Protein AF-0000000087583318 (afdb_homodimer)

Structure (mmCIF, N/CA/C/O backbone):
data_AF-0000000087583318-model_v1
#
loop_
_entity.id
_entity.type
_entity.pdbx_description
1 polymer 'Major facilitator superfamily (MFS) profile domain-containing protein'
#
loop_
_atom_site.group_PDB
_atom_site.id
_atom_site.type_symbol
_atom_site.label_atom_id
_atom_site.label_alt_id
_atom_site.label_comp_id
_atom_site.label_asym_id
_atom_site.label_entity_id
_atom_site.label_seq_id
_atom_site.pdbx_PDB_ins_code
_atom_site.Cartn_x
_atom_site.Cartn_y
_atom_site.Cartn_z
_atom_site.occupancy
_atom_site.B_iso_or_equiv
_atom_site.auth_seq_id
_atom_site.auth_comp_id
_atom_site.auth_asym_id
_atom_site.auth_atom_id
_atom_site.pdbx_PDB_model_num
ATOM 1 N N . MET A 1 1 ? 9.766 32.219 32.094 1 26.83 1 MET A N 1
ATOM 2 C CA . MET A 1 1 ? 9.664 32.875 30.781 1 26.83 1 MET A CA 1
ATOM 3 C C . MET A 1 1 ? 10.086 31.906 29.672 1 26.83 1 MET A C 1
ATOM 5 O O . MET A 1 1 ? 10.992 32.219 28.891 1 26.83 1 MET A O 1
ATOM 9 N N . VAL A 1 2 ? 10.047 30.656 29.844 1 34.28 2 VAL A N 1
ATOM 10 C CA . VAL A 1 2 ? 10.875 29.594 29.281 1 34.28 2 VAL A CA 1
ATOM 11 C C . VAL A 1 2 ? 10.547 29.406 27.797 1 34.28 2 VAL A C 1
ATOM 13 O O . VAL A 1 2 ? 10.633 28.297 27.266 1 34.28 2 VAL A O 1
ATOM 16 N N . GLU A 1 3 ? 9.648 30.312 27.109 1 31.55 3 GLU A N 1
ATOM 17 C CA . GLU A 1 3 ? 8.75 30.078 25.984 1 31.55 3 GLU A CA 1
ATOM 18 C C . GLU A 1 3 ? 9.523 29.953 24.672 1 31.55 3 GLU A C 1
ATOM 20 O O . GLU A 1 3 ? 9.008 30.312 23.609 1 31.55 3 GLU A O 1
ATOM 25 N N . SER A 1 4 ? 10.898 29.875 24.672 1 36.47 4 SER A N 1
ATOM 26 C CA . SER A 1 4 ? 11.672 30.078 23.453 1 36.47 4 SER A CA 1
ATOM 27 C C . SER A 1 4 ? 11.234 29.125 22.344 1 36.47 4 SER A C 1
ATOM 29 O O . SER A 1 4 ? 11.398 27.922 22.453 1 36.47 4 SER A O 1
ATOM 31 N N . GLY A 1 5 ? 10.031 29.094 21.828 1 38 5 GLY A N 1
ATOM 32 C CA . GLY A 1 5 ? 9.586 28.344 20.672 1 38 5 GLY A CA 1
ATOM 33 C C . GLY A 1 5 ? 10.625 28.281 19.562 1 38 5 GLY A C 1
ATOM 34 O O . GLY A 1 5 ? 10.844 29.266 18.859 1 38 5 GLY A O 1
ATOM 35 N N . ALA A 1 6 ? 11.742 27.703 19.641 1 40.16 6 ALA A N 1
ATOM 36 C CA . ALA A 1 6 ? 12.836 27.562 18.688 1 40.16 6 ALA A CA 1
ATOM 37 C C . ALA A 1 6 ? 12.305 27.469 17.25 1 40.16 6 ALA A C 1
ATOM 39 O O . ALA A 1 6 ? 11.469 26.609 16.953 1 40.16 6 ALA A O 1
ATOM 40 N N . ALA A 1 7 ? 12.156 28.453 16.484 1 44.91 7 ALA A N 1
ATOM 41 C CA . ALA A 1 7 ? 11.883 28.578 15.047 1 44.91 7 ALA A CA 1
ATOM 42 C C . ALA A 1 7 ? 12.555 27.453 14.266 1 44.91 7 ALA A C 1
ATOM 44 O O . ALA A 1 7 ? 13.766 27.234 14.398 1 44.91 7 ALA A O 1
ATOM 45 N N . GLU A 1 8 ? 11.977 26.219 14.039 1 49.69 8 GLU A N 1
ATOM 46 C CA . GLU A 1 8 ? 12.555 25.125 13.266 1 49.69 8 GLU A CA 1
ATOM 47 C C . GLU A 1 8 ? 13.328 25.656 12.055 1 49.69 8 GLU A C 1
ATOM 49 O O . GLU A 1 8 ? 12.812 26.484 11.297 1 49.69 8 GLU A O 1
ATOM 54 N N . ILE A 1 9 ? 14.609 25.828 12.164 1 54.41 9 ILE A N 1
ATOM 55 C CA . ILE A 1 9 ? 15.484 26.188 11.055 1 54.41 9 ILE A CA 1
ATOM 56 C C . ILE A 1 9 ? 15.023 25.5 9.773 1 54.41 9 ILE A C 1
ATOM 58 O O . ILE A 1 9 ? 15.008 24.266 9.703 1 54.41 9 ILE A O 1
ATOM 62 N N . LYS A 1 10 ? 14.258 26.203 8.961 1 68.12 10 LYS A N 1
ATOM 63 C CA . LYS A 1 10 ? 13.82 25.719 7.66 1 68.12 10 LYS A CA 1
ATOM 64 C C . LYS A 1 10 ? 15.016 25.469 6.738 1 68.12 10 LYS A C 1
ATOM 66 O O . LYS A 1 10 ? 15.867 26.344 6.582 1 68.12 10 LYS A O 1
ATOM 71 N N . LYS A 1 11 ? 15.219 24.297 6.332 1 69.62 11 LYS A N 1
ATOM 72 C CA . LYS A 1 11 ? 16.297 23.906 5.422 1 69.62 11 LYS A CA 1
ATOM 73 C C . LYS A 1 11 ? 16.188 24.672 4.102 1 69.62 11 LYS A C 1
ATOM 75 O O . LYS A 1 11 ? 17.219 25.031 3.5 1 69.62 11 LYS A O 1
ATOM 80 N N . TYR A 1 12 ? 14.891 24.969 3.709 1 75.06 12 TYR A N 1
ATOM 81 C CA . TYR A 1 12 ? 14.68 25.656 2.441 1 75.06 12 TYR A CA 1
ATOM 82 C C . TYR A 1 12 ? 14.023 27.016 2.666 1 75.06 12 TYR A C 1
ATOM 84 O O . TYR A 1 12 ? 13.109 27.156 3.486 1 75.06 12 TYR A O 1
ATOM 92 N N . GLN A 1 13 ? 14.531 27.984 2.021 1 75.44 13 GLN A N 1
ATOM 93 C CA . GLN A 1 13 ? 13.984 29.328 2.156 1 75.44 13 GLN A CA 1
ATOM 94 C C . GLN A 1 13 ? 13.055 29.672 0.997 1 75.44 13 GLN A C 1
ATOM 96 O O . GLN A 1 13 ? 12.117 30.453 1.152 1 75.44 13 GLN A O 1
ATOM 101 N N . THR A 1 14 ? 13.375 29.031 -0.154 1 84 14 THR A N 1
ATOM 102 C CA . THR A 1 14 ? 12.531 29.219 -1.33 1 84 14 THR A CA 1
ATOM 103 C C . THR A 1 14 ? 12.164 27.875 -1.955 1 84 14 THR A C 1
ATOM 105 O O . THR A 1 14 ? 12.922 26.906 -1.847 1 84 14 THR A O 1
ATOM 108 N N . TYR A 1 15 ? 10.938 27.875 -2.486 1 90.62 15 TYR A N 1
ATOM 109 C CA . TYR A 1 15 ? 10.469 26.641 -3.125 1 90.62 15 TYR A CA 1
ATOM 110 C C . TYR A 1 15 ? 10.141 26.891 -4.594 1 90.62 15 TYR A C 1
ATOM 112 O O . TYR A 1 15 ? 9.773 28 -4.977 1 90.62 15 TYR A O 1
ATOM 120 N N . SER A 1 16 ? 10.297 25.922 -5.355 1 90.94 16 SER A N 1
ATOM 121 C CA . SER A 1 16 ? 9.984 25.984 -6.781 1 90.94 16 SER A CA 1
ATOM 122 C C . SER A 1 16 ? 8.516 25.688 -7.039 1 90.94 16 SER A C 1
ATOM 124 O O . SER A 1 16 ? 8.062 25.703 -8.188 1 90.94 16 SER A O 1
ATOM 126 N N . ILE A 1 17 ? 7.805 25.375 -5.988 1 93.56 17 ILE A N 1
ATOM 127 C CA . ILE A 1 17 ? 6.391 25.031 -6.078 1 93.56 17 ILE A CA 1
ATOM 128 C C . ILE A 1 17 ? 5.617 25.734 -4.961 1 93.56 17 ILE A C 1
ATOM 130 O O . ILE A 1 17 ? 6.203 26.156 -3.963 1 93.56 17 ILE A O 1
ATOM 134 N N . ASN A 1 18 ? 4.32 25.875 -5.215 1 95.25 18 ASN A N 1
ATOM 135 C CA . ASN A 1 18 ? 3.506 26.516 -4.191 1 95.25 18 ASN A CA 1
ATOM 136 C C . ASN A 1 18 ? 3.408 25.656 -2.93 1 95.25 18 ASN A C 1
ATOM 138 O O . ASN A 1 18 ? 3.201 24.453 -3.014 1 95.25 18 ASN A O 1
ATOM 142 N N . VAL A 1 19 ? 3.605 26.297 -1.781 1 95.44 19 VAL A N 1
ATOM 143 C CA . VAL A 1 19 ? 3.574 25.562 -0.515 1 95.44 19 VAL A CA 1
ATOM 144 C C . VAL A 1 19 ? 2.596 26.25 0.444 1 95.44 19 VAL A C 1
ATOM 146 O O . VAL A 1 19 ? 2.145 27.359 0.193 1 95.44 19 VAL A O 1
ATOM 149 N N . ASP A 1 20 ? 2.16 25.562 1.481 1 94.31 20 ASP A N 1
ATOM 150 C CA . ASP A 1 20 ? 1.311 26.094 2.545 1 94.31 20 ASP A CA 1
ATOM 151 C C . ASP A 1 20 ? 2.084 26.203 3.855 1 94.31 20 ASP A C 1
ATOM 153 O O . ASP A 1 20 ? 2.377 25.203 4.508 1 94.31 20 ASP A O 1
ATOM 157 N N . PRO A 1 21 ? 2.424 27.391 4.258 1 90.75 21 PRO A N 1
ATOM 158 C CA . PRO A 1 21 ? 3.191 27.594 5.492 1 90.75 21 PRO A CA 1
ATOM 159 C C . PRO A 1 21 ? 2.461 27.094 6.73 1 90.75 21 PRO A C 1
ATOM 161 O O . PRO A 1 21 ? 3.096 26.797 7.746 1 90.75 21 PRO A O 1
ATOM 164 N N . ASN A 1 22 ? 1.126 26.953 6.629 1 89.38 22 ASN A N 1
ATOM 165 C CA . ASN A 1 22 ? 0.352 26.5 7.777 1 89.38 22 ASN A CA 1
ATOM 166 C C . ASN A 1 22 ? 0.402 24.984 7.914 1 89.38 22 ASN A C 1
ATOM 168 O O . ASN A 1 22 ? -0.074 24.422 8.906 1 89.38 22 ASN A O 1
ATOM 172 N N . GLN A 1 23 ? 0.887 24.344 6.91 1 91.25 23 GLN A N 1
ATOM 173 C CA . GLN A 1 23 ? 1.037 22.906 6.926 1 91.25 23 GLN A CA 1
ATOM 174 C C . GLN A 1 23 ? 2.498 22.5 6.742 1 91.25 23 GLN A C 1
ATOM 176 O O . GLN A 1 23 ? 2.812 21.641 5.918 1 91.25 23 GLN A O 1
ATOM 181 N N . ASP A 1 24 ? 3.326 23.109 7.375 1 90.69 24 ASP A N 1
ATOM 182 C CA . ASP A 1 24 ? 4.742 22.75 7.391 1 90.69 24 ASP A CA 1
ATOM 183 C C . ASP A 1 24 ? 5.359 22.906 6.004 1 90.69 24 ASP A C 1
ATOM 185 O O . ASP A 1 24 ? 6.152 22.062 5.578 1 90.69 24 ASP A O 1
ATOM 189 N N . ASP A 1 25 ? 4.883 23.844 5.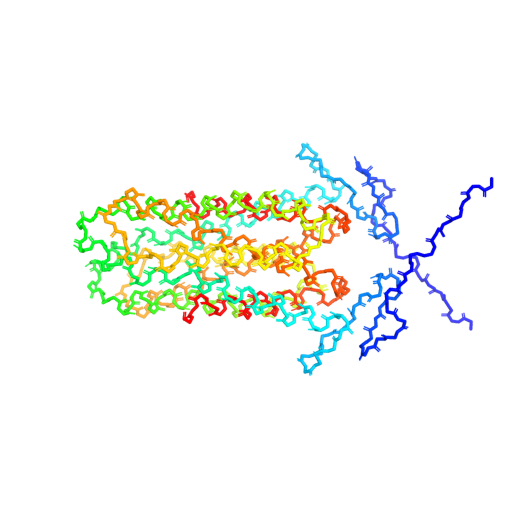188 1 93.69 25 ASP A N 1
ATOM 190 C CA . ASP A 1 25 ? 5.375 24.172 3.854 1 93.69 25 ASP A CA 1
ATOM 191 C C . ASP A 1 25 ? 5.211 22.984 2.898 1 93.69 25 ASP A C 1
ATOM 193 O O . ASP A 1 25 ? 6.047 22.766 2.02 1 93.69 25 ASP A O 1
ATOM 197 N N . LYS A 1 26 ? 4.223 22.188 3.109 1 95.38 26 LYS A N 1
ATOM 198 C CA . LYS A 1 26 ? 3.879 21.141 2.158 1 95.38 26 LYS A CA 1
ATOM 199 C C . LYS A 1 26 ? 3.4 21.719 0.834 1 95.38 26 LYS A C 1
ATOM 201 O O . LYS A 1 26 ? 2.855 22.828 0.8 1 95.38 26 LYS A O 1
ATOM 206 N N . ALA A 1 27 ? 3.645 20.984 -0.18 1 97.44 27 ALA A N 1
ATOM 207 C CA . ALA A 1 27 ? 3.258 21.422 -1.516 1 97.44 27 ALA A CA 1
ATOM 208 C C . ALA A 1 27 ? 1.743 21.375 -1.694 1 97.44 27 ALA A C 1
ATOM 210 O O . ALA A 1 27 ? 1.097 20.406 -1.283 1 97.44 27 ALA A O 1
ATOM 211 N N . THR A 1 28 ? 1.141 22.359 -2.365 1 97 28 THR A N 1
ATOM 212 C CA . THR A 1 28 ? -0.303 22.438 -2.557 1 97 28 THR A CA 1
ATOM 213 C C . THR A 1 28 ? -0.694 21.953 -3.947 1 97 28 THR A C 1
ATOM 215 O O . THR A 1 28 ? -1.873 21.969 -4.309 1 97 28 THR A O 1
ATOM 218 N N . GLU A 1 29 ? 0.295 21.516 -4.68 1 96.88 29 GLU A N 1
ATOM 219 C CA . GLU A 1 29 ? 0.083 21.031 -6.039 1 96.88 29 GLU A CA 1
ATOM 220 C C . GLU A 1 29 ? 1.102 19.953 -6.406 1 96.88 29 GLU A C 1
ATOM 222 O O . GLU A 1 29 ? 2.141 19.828 -5.754 1 96.88 29 GLU A O 1
ATOM 227 N N . VAL A 1 30 ? 0.725 19.234 -7.387 1 96.19 30 VAL A N 1
ATOM 228 C CA . VAL A 1 30 ? 1.629 18.234 -7.945 1 96.19 30 VAL A CA 1
ATOM 229 C C . VAL A 1 30 ? 2.072 18.656 -9.344 1 96.19 30 VAL A C 1
ATOM 231 O O . VAL A 1 30 ? 1.259 18.719 -10.266 1 96.19 30 VAL A O 1
ATOM 234 N N . ARG A 1 31 ? 3.301 18.969 -9.422 1 96.38 31 ARG A N 1
ATOM 235 C CA . ARG A 1 31 ? 3.873 19.312 -10.719 1 96.38 31 ARG A CA 1
ATOM 236 C C . ARG A 1 31 ? 4.77 18.203 -11.242 1 96.38 31 ARG A C 1
ATOM 238 O O . ARG A 1 31 ? 5.965 18.172 -10.953 1 96.38 31 ARG A O 1
ATOM 245 N N . LEU A 1 32 ? 4.289 17.438 -12.109 1 95.06 32 LEU A N 1
ATOM 246 C CA . LEU A 1 32 ? 4.891 16.156 -12.5 1 95.06 32 LEU A CA 1
ATOM 247 C C . LEU A 1 32 ? 6.215 16.391 -13.219 1 95.06 32 LEU A C 1
ATOM 249 O O . LEU A 1 32 ? 7.109 15.539 -13.164 1 95.06 32 LEU A O 1
ATOM 253 N N . LEU A 1 33 ? 6.34 17.484 -13.805 1 94.94 33 LEU A N 1
ATOM 254 C CA . LEU A 1 33 ? 7.539 17.703 -14.609 1 94.94 33 LEU A CA 1
ATOM 255 C C . LEU A 1 33 ? 8.609 18.438 -13.797 1 94.94 33 LEU A C 1
ATOM 257 O O . LEU A 1 33 ? 9.711 18.688 -14.297 1 94.94 33 LEU A O 1
ATOM 261 N N . ASN A 1 34 ? 8.289 18.766 -12.633 1 94.25 34 ASN A N 1
ATOM 262 C CA . ASN A 1 34 ? 9.242 19.391 -11.719 1 94.25 34 ASN A CA 1
ATOM 263 C C . ASN A 1 34 ? 10.008 18.344 -10.914 1 94.25 34 ASN A C 1
ATOM 265 O O . ASN A 1 34 ? 9.398 17.422 -10.344 1 94.25 34 ASN A O 1
ATOM 269 N N . PHE A 1 35 ? 11.32 18.469 -10.875 1 94.88 35 PHE A N 1
ATOM 270 C CA . PHE A 1 35 ? 12.141 17.5 -10.156 1 94.88 35 PHE A CA 1
ATOM 271 C C . PHE A 1 35 ? 12.945 18.188 -9.055 1 94.88 35 PHE A C 1
ATOM 273 O O . PHE A 1 35 ? 13.891 17.609 -8.516 1 94.88 35 PHE A O 1
ATOM 280 N N . LYS A 1 36 ? 12.555 19.328 -8.703 1 92.94 36 LYS A N 1
ATOM 281 C CA . LYS A 1 36 ? 13.336 20.125 -7.754 1 92.94 36 LYS A CA 1
ATOM 282 C C . LYS A 1 36 ? 13.031 19.703 -6.316 1 92.94 36 LYS A C 1
ATOM 284 O O . LYS A 1 36 ? 11.953 19.172 -6.031 1 92.94 36 LYS A O 1
ATOM 289 N N . ARG A 1 37 ? 13.891 20.062 -5.504 1 92.31 37 ARG A N 1
ATOM 290 C CA . ARG A 1 37 ? 13.766 19.766 -4.082 1 92.31 37 ARG A CA 1
ATOM 291 C C . ARG A 1 37 ? 12.836 20.75 -3.393 1 92.31 37 ARG A C 1
ATOM 293 O O . ARG A 1 37 ? 12.711 21.891 -3.82 1 92.31 37 ARG A O 1
ATOM 300 N N . PRO A 1 38 ? 12.266 20.25 -2.461 1 94.62 38 PRO A N 1
ATOM 301 C CA . PRO A 1 38 ? 12.273 18.906 -1.865 1 94.62 38 PRO A CA 1
ATOM 302 C C . PRO A 1 38 ? 11.055 18.078 -2.256 1 94.62 38 PRO A C 1
ATOM 304 O O . PRO A 1 38 ? 11.109 16.844 -2.248 1 94.62 38 PRO A O 1
ATOM 307 N N . HIS A 1 39 ? 9.984 18.734 -2.645 1 96.56 39 HIS A N 1
ATOM 308 C CA . HIS A 1 39 ? 8.688 18.078 -2.729 1 96.56 39 HIS A CA 1
ATOM 309 C C . HIS A 1 39 ? 8.617 17.141 -3.932 1 96.56 39 HIS A C 1
ATOM 311 O O . HIS A 1 39 ? 8.359 15.945 -3.777 1 96.56 39 HIS A O 1
ATOM 317 N N . MET A 1 40 ? 9.031 17.688 -5.066 1 97 40 MET A N 1
ATOM 318 C CA . MET A 1 40 ? 8.844 16.875 -6.266 1 97 40 MET A CA 1
ATOM 319 C C . MET A 1 40 ? 9.953 15.844 -6.402 1 97 40 MET A C 1
ATOM 321 O O . MET A 1 40 ? 9.734 14.758 -6.941 1 97 40 MET A O 1
ATOM 325 N N . ARG A 1 41 ? 11.141 16.156 -5.93 1 96.44 41 ARG A N 1
ATOM 326 C CA . ARG A 1 41 ? 12.172 15.125 -5.902 1 96.44 41 ARG A CA 1
ATOM 327 C C . ARG A 1 41 ? 11.766 13.961 -5.008 1 96.44 41 ARG A C 1
ATOM 329 O O . ARG A 1 41 ? 11.984 12.797 -5.355 1 96.44 41 ARG A O 1
ATOM 336 N N . ALA A 1 42 ? 11.227 14.266 -3.852 1 96.56 42 ALA A N 1
ATOM 337 C CA . ALA A 1 42 ? 10.727 13.227 -2.959 1 96.56 42 ALA A CA 1
ATOM 338 C C . ALA A 1 42 ? 9.617 12.414 -3.627 1 96.56 42 ALA A C 1
ATOM 340 O O . ALA A 1 42 ? 9.578 11.188 -3.5 1 96.56 42 ALA A O 1
ATOM 341 N N . PHE A 1 43 ? 8.805 13.109 -4.324 1 97.94 43 PHE A N 1
ATOM 342 C CA . PHE A 1 43 ? 7.711 12.477 -5.051 1 97.94 43 PHE A CA 1
ATOM 343 C C . PHE A 1 43 ? 8.242 11.469 -6.055 1 97.94 43 PHE A C 1
ATOM 345 O O . PHE A 1 43 ? 7.848 10.297 -6.043 1 97.94 43 PHE A O 1
ATOM 352 N N . HIS A 1 44 ? 9.156 11.836 -6.875 1 98.06 44 HIS A N 1
ATOM 353 C CA . HIS A 1 44 ? 9.703 10.977 -7.918 1 98.06 44 HIS A CA 1
ATOM 354 C C . HIS A 1 44 ? 10.547 9.859 -7.324 1 98.06 44 HIS A C 1
ATOM 356 O O . HIS A 1 44 ? 10.516 8.719 -7.805 1 98.06 44 HIS A O 1
ATOM 362 N N . CYS A 1 45 ? 11.266 10.125 -6.27 1 97.5 45 CYS A N 1
ATOM 363 C CA . CYS A 1 45 ? 12.055 9.086 -5.621 1 97.5 45 CYS A CA 1
ATOM 364 C C . CYS A 1 45 ? 11.164 8.062 -4.938 1 97.5 45 CYS A C 1
ATOM 366 O O . CYS A 1 45 ? 11.445 6.863 -4.973 1 97.5 45 CYS A O 1
ATOM 368 N N . SER A 1 46 ? 10.102 8.539 -4.387 1 97.5 46 SER A N 1
ATOM 369 C CA . SER A 1 46 ? 9.211 7.641 -3.658 1 97.5 46 SER A CA 1
ATOM 370 C C . SER A 1 46 ? 8.586 6.605 -4.59 1 97.5 46 SER A C 1
ATOM 372 O O . SER A 1 46 ? 8.641 5.402 -4.312 1 97.5 46 SER A O 1
ATOM 374 N N . TRP A 1 47 ? 8.047 7.082 -5.719 1 97.25 47 TRP A N 1
ATOM 375 C CA . TRP A 1 47 ? 7.375 6.109 -6.582 1 97.25 47 TRP A CA 1
ATOM 376 C C . TRP A 1 47 ? 8.391 5.234 -7.305 1 97.25 47 TRP A C 1
ATOM 378 O O . TRP A 1 47 ? 8.117 4.07 -7.598 1 97.25 47 TRP A O 1
ATOM 388 N N . PHE A 1 48 ? 9.578 5.719 -7.621 1 97.75 48 PHE A N 1
ATOM 389 C CA . PHE A 1 48 ? 10.586 4.902 -8.273 1 97.75 48 PHE A CA 1
ATOM 390 C C . PHE A 1 48 ? 11.078 3.803 -7.344 1 97.75 48 PHE A C 1
ATOM 392 O O . PHE A 1 48 ? 11.273 2.66 -7.77 1 97.75 48 PHE A O 1
ATOM 399 N N . CYS A 1 49 ? 11.336 4.195 -6.121 1 97.5 49 CYS A N 1
ATOM 400 C CA . CYS A 1 49 ? 11.719 3.197 -5.129 1 97.5 49 CYS A CA 1
ATOM 401 C C . CYS A 1 49 ? 10.625 2.146 -4.961 1 97.5 49 CYS A C 1
ATOM 403 O O . CYS A 1 49 ? 10.914 0.951 -4.902 1 97.5 49 CYS A O 1
ATOM 405 N N . PHE A 1 50 ? 9.469 2.631 -4.926 1 97.19 50 PHE A N 1
ATOM 406 C CA . PHE A 1 50 ? 8.359 1.699 -4.777 1 97.19 50 PHE A CA 1
ATOM 407 C C . PHE A 1 50 ? 8.219 0.816 -6.012 1 97.19 50 PHE A C 1
ATOM 409 O O . PHE A 1 50 ? 7.93 -0.377 -5.898 1 97.19 50 PHE A O 1
ATOM 416 N N . PHE A 1 51 ? 8.375 1.308 -7.168 1 97.75 51 PHE A N 1
ATOM 417 C CA . PHE A 1 51 ? 8.375 0.539 -8.406 1 97.75 51 PHE A CA 1
ATOM 418 C C . PHE A 1 51 ? 9.383 -0.598 -8.344 1 97.75 51 PHE A C 1
ATOM 420 O O . PHE A 1 51 ? 9.055 -1.746 -8.656 1 97.75 51 PHE A O 1
ATOM 427 N N . THR A 1 52 ? 10.555 -0.304 -7.961 1 97.25 52 THR A N 1
ATOM 428 C CA . THR A 1 52 ? 11.617 -1.297 -7.859 1 97.25 52 THR A CA 1
ATOM 429 C C . THR A 1 52 ? 11.266 -2.367 -6.832 1 97.25 52 THR A C 1
ATOM 431 O O . THR A 1 52 ? 11.484 -3.559 -7.07 1 97.25 52 THR A O 1
ATOM 434 N N . ALA A 1 53 ? 10.734 -1.935 -5.762 1 96.94 53 ALA A N 1
ATOM 435 C CA . ALA A 1 53 ? 10.344 -2.865 -4.703 1 96.94 53 ALA A CA 1
ATOM 436 C C . ALA A 1 53 ? 9.266 -3.83 -5.195 1 96.94 53 ALA A C 1
ATOM 438 O O . ALA A 1 53 ? 9.344 -5.035 -4.938 1 96.94 53 ALA A O 1
ATOM 439 N N . PHE A 1 54 ? 8.305 -3.26 -5.871 1 94.69 54 PHE A N 1
ATOM 440 C CA . PHE A 1 54 ? 7.223 -4.094 -6.379 1 94.69 54 PHE A CA 1
ATOM 441 C C . PHE A 1 54 ? 7.73 -5.043 -7.461 1 94.69 54 PHE A C 1
ATOM 443 O O . PHE A 1 54 ? 7.25 -6.172 -7.574 1 94.69 54 PHE A O 1
ATOM 450 N N . PHE A 1 55 ? 8.641 -4.586 -8.188 1 94.69 55 PHE A N 1
ATOM 451 C CA . PHE A 1 55 ? 9.297 -5.453 -9.164 1 94.69 55 PHE A CA 1
ATOM 452 C C . PHE A 1 55 ? 9.977 -6.629 -8.469 1 94.69 55 PHE A C 1
ATOM 454 O O . PHE A 1 55 ? 9.812 -7.777 -8.875 1 94.69 55 PHE A O 1
ATOM 461 N N . ILE A 1 56 ? 10.664 -6.352 -7.461 1 94.69 56 ILE A N 1
ATOM 462 C CA . ILE A 1 56 ? 11.344 -7.379 -6.684 1 94.69 56 ILE A CA 1
ATOM 463 C C . ILE A 1 56 ? 10.32 -8.352 -6.109 1 94.69 56 ILE A C 1
ATOM 465 O O . ILE A 1 56 ? 10.477 -9.57 -6.23 1 94.69 56 ILE A O 1
ATOM 469 N N . TRP A 1 57 ? 9.305 -7.828 -5.562 1 92.5 57 TRP A N 1
ATOM 470 C CA . TRP A 1 57 ? 8.312 -8.617 -4.844 1 92.5 57 TRP A CA 1
ATOM 471 C C . TRP A 1 57 ? 7.551 -9.539 -5.789 1 92.5 57 TRP A C 1
ATOM 473 O O . TRP A 1 57 ? 7.246 -10.68 -5.441 1 92.5 57 TRP A O 1
ATOM 483 N N . PHE A 1 58 ? 7.34 -9.148 -7.027 1 87.75 58 PHE A N 1
ATOM 484 C CA . PHE A 1 58 ? 6.48 -9.891 -7.941 1 87.75 58 PHE A CA 1
ATOM 485 C C . PHE A 1 58 ? 7.312 -10.656 -8.969 1 87.75 58 PHE A C 1
ATOM 487 O O . PHE A 1 58 ? 6.777 -11.469 -9.727 1 87.75 58 PHE A O 1
ATOM 494 N N . ALA A 1 59 ? 8.594 -10.477 -8.984 1 88.12 59 ALA A N 1
ATOM 495 C CA . ALA A 1 59 ? 9.484 -11.086 -9.969 1 88.12 59 ALA A CA 1
ATOM 496 C C . ALA A 1 59 ? 9.43 -12.609 -9.883 1 88.12 59 ALA A C 1
ATOM 498 O O . ALA A 1 59 ? 9.586 -13.297 -10.898 1 88.12 59 ALA A O 1
ATOM 499 N N . ILE A 1 60 ? 9.172 -13.109 -8.836 1 88.06 60 ILE A N 1
ATOM 500 C CA . ILE A 1 60 ? 9.258 -14.555 -8.648 1 88.06 60 ILE A CA 1
ATOM 501 C C . ILE A 1 60 ? 7.945 -15.211 -9.07 1 88.06 60 ILE A C 1
ATOM 503 O O . ILE A 1 60 ? 7.906 -16.406 -9.352 1 88.06 60 ILE A O 1
ATOM 507 N N . ALA A 1 61 ? 6.883 -14.492 -9.109 1 80.06 61 ALA A N 1
ATOM 508 C CA . ALA A 1 61 ? 5.559 -15.047 -9.359 1 80.06 61 ALA A CA 1
ATOM 509 C C . ALA A 1 61 ? 5.527 -15.828 -10.672 1 80.06 61 ALA A C 1
ATOM 511 O O . ALA A 1 61 ? 5.098 -16.984 -10.703 1 80.06 61 ALA A O 1
ATOM 512 N N . PRO A 1 62 ? 6.035 -15.312 -11.727 1 78.44 62 PRO A N 1
ATOM 513 C CA . PRO A 1 62 ? 6.023 -16.078 -12.977 1 78.44 62 PRO A CA 1
ATOM 514 C C . PRO A 1 62 ? 6.957 -17.281 -12.945 1 78.44 62 PRO A C 1
ATOM 516 O O . PRO A 1 62 ? 6.805 -18.203 -13.75 1 78.44 62 PRO A O 1
ATOM 519 N N . LEU A 1 63 ? 7.844 -17.312 -12.062 1 83.69 63 LEU A N 1
ATOM 520 C CA . LEU A 1 63 ? 8.828 -18.391 -11.992 1 83.69 63 LEU A CA 1
ATOM 521 C C . LEU A 1 63 ? 8.32 -19.531 -11.133 1 83.69 63 LEU A C 1
ATOM 523 O O . LEU A 1 63 ? 8.883 -20.641 -11.164 1 83.69 63 LEU A O 1
ATOM 527 N N . LEU A 1 64 ? 7.262 -19.328 -10.414 1 85.5 64 LEU A N 1
ATOM 528 C CA . LEU A 1 64 ? 6.797 -20.297 -9.43 1 85.5 64 LEU A CA 1
ATOM 529 C C . LEU A 1 64 ? 6.309 -21.562 -10.117 1 85.5 64 LEU A C 1
ATOM 531 O O . LEU A 1 64 ? 6.484 -22.672 -9.594 1 85.5 64 LEU A O 1
ATOM 535 N N . ALA A 1 65 ? 5.723 -21.391 -11.25 1 80.94 65 ALA A N 1
ATOM 536 C CA . ALA A 1 65 ? 5.262 -22.562 -11.984 1 80.94 65 ALA A CA 1
ATOM 537 C C . ALA A 1 65 ? 6.434 -23.453 -12.367 1 80.94 65 ALA A C 1
ATOM 539 O O . ALA A 1 65 ? 6.367 -24.688 -12.203 1 80.94 65 ALA A O 1
ATOM 540 N N . GLU A 1 66 ? 7.473 -22.859 -12.875 1 84.06 66 GLU A N 1
ATOM 541 C CA . GLU A 1 66 ? 8.664 -23.625 -13.266 1 84.06 66 GLU A CA 1
ATOM 542 C C . GLU A 1 66 ? 9.359 -24.219 -12.047 1 84.06 66 GLU A C 1
ATOM 544 O O . GLU A 1 66 ? 9.828 -25.359 -12.094 1 84.06 66 GLU A O 1
ATOM 549 N N . ILE A 1 67 ? 9.43 -23.516 -10.977 1 89.69 67 ILE A N 1
ATOM 550 C CA . ILE A 1 67 ? 10.07 -23.984 -9.75 1 89.69 67 ILE A CA 1
ATOM 551 C C . ILE A 1 67 ? 9.305 -25.188 -9.203 1 89.69 67 ILE A C 1
ATOM 553 O O . ILE A 1 67 ? 9.906 -26.172 -8.758 1 89.69 67 ILE A O 1
ATOM 557 N N . LYS A 1 68 ? 8.016 -25.094 -9.242 1 89.19 68 LYS A N 1
ATOM 558 C CA . LYS A 1 68 ? 7.164 -26.188 -8.766 1 89.19 68 LYS A CA 1
ATOM 559 C C . LYS A 1 68 ? 7.453 -27.484 -9.516 1 89.19 68 LYS A C 1
ATOM 561 O O . LYS A 1 68 ? 7.625 -28.531 -8.898 1 89.19 68 LYS A O 1
ATOM 566 N N . ILE A 1 69 ? 7.543 -27.406 -10.812 1 87.75 69 ILE A N 1
ATOM 567 C CA . ILE A 1 69 ? 7.746 -28.578 -11.664 1 87.75 69 ILE A CA 1
ATOM 568 C C . ILE A 1 69 ? 9.172 -29.109 -11.484 1 87.75 69 ILE A C 1
ATOM 570 O O . ILE A 1 69 ? 9.367 -30.312 -11.297 1 87.75 69 ILE A O 1
ATOM 574 N N . THR A 1 70 ? 10.109 -28.25 -11.461 1 92.81 70 THR A N 1
ATOM 575 C CA . THR A 1 70 ? 11.516 -28.641 -11.414 1 92.81 70 THR A CA 1
ATOM 576 C C . THR A 1 70 ? 11.859 -29.281 -10.078 1 92.81 70 THR A C 1
ATOM 578 O O . THR A 1 70 ? 12.609 -30.266 -10.023 1 92.81 70 THR A O 1
ATOM 581 N N . LEU A 1 71 ? 11.289 -28.781 -9.031 1 95.69 71 LEU A N 1
ATOM 582 C CA . LEU A 1 71 ? 11.633 -29.281 -7.699 1 95.69 71 LEU A CA 1
ATOM 583 C C . LEU A 1 71 ? 10.578 -30.25 -7.195 1 95.69 71 LEU A C 1
ATOM 585 O O . LEU A 1 71 ? 10.719 -30.812 -6.113 1 95.69 71 LEU A O 1
ATOM 589 N N . GLY A 1 72 ? 9.523 -30.484 -7.949 1 94.94 72 GLY A N 1
ATOM 590 C CA . GLY A 1 72 ? 8.461 -31.406 -7.562 1 94.94 72 GLY A CA 1
ATOM 591 C C . GLY A 1 72 ? 7.719 -30.969 -6.316 1 94.94 72 GLY A C 1
ATOM 592 O O . GLY A 1 72 ? 7.469 -31.781 -5.418 1 94.94 72 GLY A O 1
ATOM 593 N N . LEU A 1 73 ? 7.43 -29.688 -6.289 1 94.12 73 LEU A N 1
ATOM 594 C CA . LEU A 1 73 ? 6.766 -29.156 -5.105 1 94.12 73 LEU A CA 1
ATOM 595 C C . LEU A 1 73 ? 5.258 -29.375 -5.184 1 94.12 73 LEU A C 1
ATOM 597 O O . LEU A 1 73 ? 4.691 -29.438 -6.277 1 94.12 73 LEU A O 1
ATOM 601 N N . THR A 1 74 ? 4.699 -29.453 -3.957 1 92.31 74 THR A N 1
ATOM 602 C CA . THR A 1 74 ? 3.246 -29.562 -3.877 1 92.31 74 THR A CA 1
ATOM 603 C C . THR A 1 74 ? 2.6 -28.188 -3.928 1 92.31 74 THR A C 1
ATOM 605 O O . THR A 1 74 ? 3.279 -27.172 -3.768 1 92.31 74 THR A O 1
ATOM 608 N N . LYS A 1 75 ? 1.269 -28.172 -4.133 1 85.62 75 LYS A N 1
ATOM 609 C CA . LYS A 1 75 ? 0.507 -26.922 -4.109 1 85.62 75 LYS A CA 1
ATOM 610 C C . LYS A 1 75 ? 0.588 -26.25 -2.738 1 85.62 75 LYS A C 1
ATOM 612 O O . LYS A 1 75 ? 0.657 -25.031 -2.643 1 85.62 75 LYS A O 1
ATOM 617 N N . LYS A 1 76 ? 0.569 -27.078 -1.805 1 91 76 LYS A N 1
ATOM 618 C CA . LYS A 1 76 ? 0.634 -26.578 -0.439 1 91 76 LYS A CA 1
ATOM 619 C C . LYS A 1 76 ? 1.97 -25.891 -0.17 1 91 76 LYS A C 1
ATOM 621 O O . LYS A 1 76 ? 2.021 -24.859 0.511 1 91 76 LYS A O 1
ATOM 626 N N . GLU A 1 77 ? 3 -26.422 -0.707 1 93.69 77 GLU A N 1
ATOM 627 C CA . GLU A 1 77 ? 4.324 -25.844 -0.525 1 93.69 77 GLU A CA 1
ATOM 628 C C . GLU A 1 77 ? 4.43 -24.484 -1.236 1 93.69 77 GLU A C 1
ATOM 630 O O . GLU A 1 77 ? 5.031 -23.547 -0.71 1 93.69 77 GLU A O 1
ATOM 635 N N . ILE A 1 78 ? 3.848 -24.406 -2.379 1 88.56 78 ILE A N 1
ATOM 636 C CA . ILE A 1 78 ? 3.826 -23.156 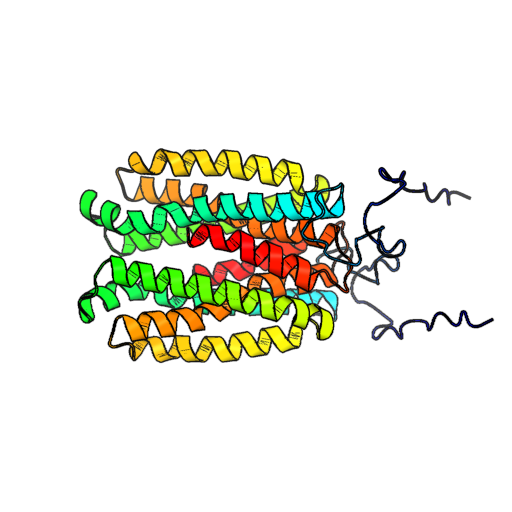-3.115 1 88.56 78 ILE A CA 1
ATOM 637 C C . ILE A 1 78 ? 3.014 -22.109 -2.342 1 88.56 78 ILE A C 1
ATOM 639 O O . ILE A 1 78 ? 3.434 -20.969 -2.203 1 88.56 78 ILE A O 1
ATOM 643 N N . TRP A 1 79 ? 1.94 -22.547 -1.81 1 86.5 79 TRP A N 1
ATOM 644 C CA . TRP A 1 79 ? 1.093 -21.656 -1.029 1 86.5 79 TRP A CA 1
ATOM 645 C C . TRP A 1 79 ? 1.816 -21.172 0.226 1 86.5 79 TRP A C 1
ATOM 647 O O . TRP A 1 79 ? 1.746 -20 0.581 1 86.5 79 TRP A O 1
ATOM 657 N N . THR A 1 80 ? 2.494 -22.047 0.827 1 92.5 80 THR A N 1
ATOM 658 C CA . THR A 1 80 ? 3.27 -21.703 2.012 1 92.5 80 THR A CA 1
ATOM 659 C C . THR A 1 80 ? 4.328 -20.656 1.675 1 92.5 80 THR A C 1
ATOM 661 O O . THR A 1 80 ? 4.582 -19.75 2.467 1 92.5 80 THR A O 1
ATOM 664 N N . SER A 1 81 ? 4.941 -20.828 0.548 1 93 81 SER A N 1
ATOM 665 C CA . SER A 1 81 ? 5.93 -19.828 0.137 1 93 81 SER A CA 1
ATOM 666 C C . SER A 1 81 ? 5.297 -18.453 -0.025 1 93 81 SER A C 1
ATOM 668 O O . SER A 1 81 ? 5.91 -17.438 0.318 1 93 81 SER A O 1
ATOM 670 N N . ASN A 1 82 ? 4.094 -18.375 -0.493 1 88.94 82 ASN A N 1
ATOM 671 C CA . ASN A 1 82 ? 3.377 -17.109 -0.62 1 88.94 82 ASN A CA 1
ATOM 672 C C . ASN A 1 82 ? 3.064 -16.5 0.745 1 88.94 82 ASN A C 1
ATOM 674 O O . ASN A 1 82 ? 3.189 -15.289 0.934 1 88.94 82 ASN A O 1
ATOM 678 N N . ILE A 1 83 ? 2.637 -17.312 1.648 1 90.75 83 ILE A N 1
ATOM 679 C CA . ILE A 1 83 ? 2.342 -16.859 3.004 1 90.75 83 ILE A CA 1
ATOM 680 C C . ILE A 1 83 ? 3.605 -16.297 3.646 1 90.75 83 ILE A C 1
ATOM 682 O O . ILE A 1 83 ? 3.557 -15.289 4.348 1 90.75 83 ILE A O 1
ATOM 686 N N . CYS A 1 84 ? 4.691 -16.953 3.377 1 95.31 84 CYS A N 1
ATOM 687 C CA . CYS A 1 84 ? 5.961 -16.484 3.934 1 95.31 84 CYS A CA 1
ATOM 688 C C . CYS A 1 84 ? 6.332 -15.117 3.381 1 95.31 84 CYS A C 1
ATOM 690 O O . CYS A 1 84 ? 6.859 -14.266 4.105 1 95.31 84 CYS A O 1
ATOM 692 N N . SER A 1 85 ? 6.059 -14.938 2.145 1 94.19 85 SER A N 1
ATOM 693 C CA . SER A 1 85 ? 6.301 -13.633 1.547 1 94.19 85 SER A CA 1
ATOM 694 C C . SER A 1 85 ? 5.473 -12.547 2.236 1 94.19 85 SER A C 1
ATOM 696 O O . SER A 1 85 ? 6.004 -11.5 2.611 1 94.19 85 SER A O 1
ATOM 698 N N . VAL A 1 86 ? 4.211 -12.797 2.484 1 92.81 86 VAL A N 1
ATOM 699 C CA . VAL A 1 86 ? 3.314 -11.844 3.131 1 92.81 86 VAL A CA 1
ATOM 700 C C . VAL A 1 86 ? 3.762 -11.609 4.574 1 92.81 86 VAL A C 1
ATOM 702 O O . VAL A 1 86 ? 3.768 -10.477 5.051 1 92.81 86 VAL A O 1
ATOM 705 N N . ALA A 1 87 ? 4.16 -12.664 5.211 1 96.25 87 ALA A N 1
ATOM 706 C CA . ALA A 1 87 ? 4.645 -12.562 6.582 1 96.25 87 ALA A CA 1
ATOM 707 C C . ALA A 1 87 ? 5.879 -11.672 6.664 1 96.25 87 ALA A C 1
ATOM 709 O O . ALA A 1 87 ? 6.008 -10.859 7.586 1 96.25 87 ALA A O 1
ATOM 710 N N . GLY A 1 88 ? 6.773 -11.836 5.742 1 97.19 88 GLY A N 1
ATOM 711 C CA . GLY A 1 88 ? 7.934 -10.961 5.695 1 97.19 88 GLY A CA 1
ATOM 712 C C . GLY A 1 88 ? 7.57 -9.492 5.539 1 97.19 88 GLY A C 1
ATOM 713 O O . GLY A 1 88 ? 8.148 -8.633 6.195 1 97.19 88 GLY A O 1
ATOM 714 N N . THR A 1 89 ? 6.637 -9.219 4.688 1 96.31 89 THR A N 1
ATOM 715 C CA . THR A 1 89 ? 6.156 -7.855 4.461 1 96.31 89 THR A CA 1
ATOM 716 C C . THR A 1 89 ? 5.602 -7.258 5.75 1 96.31 89 THR A C 1
ATOM 718 O O . THR A 1 89 ? 5.973 -6.148 6.133 1 96.31 89 THR A O 1
ATOM 721 N N . ILE A 1 90 ? 4.766 -8.047 6.395 1 96.44 90 ILE A N 1
ATOM 722 C CA . ILE A 1 90 ? 4.113 -7.582 7.613 1 96.44 90 ILE A CA 1
ATOM 723 C C . ILE A 1 90 ? 5.16 -7.332 8.695 1 96.44 90 ILE A C 1
ATOM 725 O O . ILE A 1 90 ? 5.145 -6.289 9.359 1 96.44 90 ILE A O 1
ATOM 729 N N . PHE A 1 91 ? 6.043 -8.227 8.844 1 97.19 91 PHE A N 1
ATOM 730 C CA . PHE A 1 91 ? 7.102 -8.117 9.844 1 97.19 91 PHE A CA 1
ATOM 731 C C . PHE A 1 91 ? 7.906 -6.84 9.641 1 97.19 91 PHE A C 1
ATOM 733 O O . PHE A 1 91 ? 8.094 -6.07 10.586 1 97.19 91 PHE A O 1
ATOM 740 N N . LEU A 1 92 ? 8.305 -6.621 8.461 1 97.38 92 LEU A N 1
ATOM 741 C CA . LEU A 1 92 ? 9.172 -5.477 8.211 1 97.38 92 LEU A CA 1
ATOM 742 C C . LEU A 1 92 ? 8.383 -4.172 8.281 1 97.38 92 LEU A C 1
ATOM 744 O O . LEU A 1 92 ? 8.945 -3.117 8.578 1 97.38 92 LEU A O 1
ATOM 748 N N . ARG A 1 93 ? 7.113 -4.172 8.023 1 96.06 93 ARG A N 1
ATOM 749 C CA . ARG A 1 93 ? 6.297 -2.973 8.18 1 96.06 93 ARG A CA 1
ATOM 750 C C . ARG A 1 93 ? 6.32 -2.48 9.625 1 96.06 93 ARG A C 1
ATOM 752 O O . ARG A 1 93 ? 6.414 -1.277 9.875 1 96.06 93 ARG A O 1
ATOM 759 N N . PHE A 1 94 ? 6.277 -3.371 10.516 1 95.44 94 PHE A N 1
ATOM 760 C CA . PHE A 1 94 ? 6.262 -2.998 11.922 1 95.44 94 PHE A CA 1
ATOM 761 C C . PHE A 1 94 ? 7.602 -2.408 12.344 1 95.44 94 PHE A C 1
ATOM 763 O O . PHE A 1 94 ? 7.66 -1.568 13.242 1 95.44 94 PHE A O 1
ATOM 770 N N . VAL A 1 95 ? 8.594 -2.766 11.648 1 96.06 95 VAL A N 1
ATOM 771 C CA . VAL A 1 95 ? 9.914 -2.215 11.922 1 96.06 95 VAL A CA 1
ATOM 772 C C . VAL A 1 95 ? 10.07 -0.863 11.227 1 96.06 95 VAL A C 1
ATOM 774 O O . VAL A 1 95 ? 10.57 0.093 11.82 1 96.06 95 VAL A O 1
ATOM 777 N N . ASN A 1 96 ? 9.539 -0.75 10.07 1 95.25 96 ASN A N 1
ATOM 778 C CA . ASN A 1 96 ? 9.75 0.425 9.234 1 95.25 96 ASN A CA 1
ATOM 779 C C . ASN A 1 96 ? 8.945 1.622 9.742 1 95.25 96 ASN A C 1
ATOM 781 O O . ASN A 1 96 ? 9.359 2.77 9.562 1 95.25 96 ASN A O 1
ATOM 785 N N . GLY A 1 97 ? 7.863 1.317 10.375 1 94.56 97 GLY A N 1
ATOM 786 C CA . GLY A 1 97 ? 7.031 2.406 10.859 1 94.56 97 GLY A CA 1
ATOM 787 C C . GLY A 1 97 ? 7.773 3.357 11.781 1 94.56 97 GLY A C 1
ATOM 788 O O . GLY A 1 97 ? 7.98 4.523 11.445 1 94.56 97 GLY A O 1
ATOM 789 N N . PRO A 1 98 ? 8.203 2.82 12.914 1 95.44 98 PRO A N 1
ATOM 790 C CA . PRO A 1 98 ? 8.977 3.648 13.844 1 95.44 98 PRO A CA 1
ATOM 791 C C . PRO A 1 98 ? 10.258 4.199 13.219 1 95.44 98 PRO A C 1
ATOM 793 O O . PRO A 1 98 ? 10.68 5.309 13.555 1 95.44 98 PRO A O 1
ATOM 796 N N . LEU A 1 99 ? 10.875 3.523 12.328 1 96.19 99 LEU A N 1
ATOM 797 C CA . LEU A 1 99 ? 12.086 3.998 11.656 1 96.19 99 LEU A CA 1
ATOM 798 C C . LEU A 1 99 ? 11.789 5.238 10.82 1 96.19 99 LEU A C 1
ATOM 800 O O . LEU A 1 99 ? 12.586 6.18 10.789 1 96.19 99 LEU A O 1
ATOM 804 N N . CYS A 1 100 ? 10.672 5.203 10.133 1 95.81 100 CYS A N 1
ATOM 805 C CA . CYS A 1 100 ? 10.266 6.359 9.336 1 95.81 100 CYS A CA 1
ATOM 806 C C . CYS A 1 100 ? 9.977 7.559 10.227 1 95.81 100 CYS A C 1
ATOM 808 O O . CYS A 1 100 ? 10.312 8.695 9.883 1 95.81 100 CYS A O 1
ATOM 810 N N . ASP A 1 101 ? 9.375 7.258 11.398 1 96.19 101 ASP A N 1
ATOM 811 C CA . ASP A 1 101 ? 9.055 8.336 12.328 1 96.19 101 ASP A CA 1
ATOM 812 C C . ASP A 1 101 ? 10.32 9.016 12.852 1 96.19 101 ASP A C 1
ATOM 814 O O . ASP A 1 101 ? 10.336 10.227 13.062 1 96.19 101 ASP A O 1
ATOM 818 N N . LYS A 1 102 ? 11.32 8.227 12.961 1 96 102 LYS A N 1
ATOM 819 C CA . LYS A 1 102 ? 12.539 8.742 13.578 1 96 102 LYS A CA 1
ATOM 820 C C . LYS A 1 102 ? 13.508 9.281 12.523 1 96 102 LYS A C 1
ATOM 822 O O . LYS A 1 102 ? 14.102 10.344 12.711 1 96 102 LYS A O 1
ATOM 827 N N . TYR A 1 103 ? 13.656 8.602 11.398 1 95.81 103 TYR A N 1
ATOM 828 C CA . TYR A 1 103 ? 14.75 8.906 10.484 1 95.81 103 TYR A CA 1
ATOM 829 C C . TYR A 1 103 ? 14.219 9.391 9.141 1 95.81 103 TYR A C 1
ATOM 831 O O . TYR A 1 103 ? 14.992 9.766 8.258 1 95.81 103 TYR A O 1
ATOM 839 N N . GLY A 1 104 ? 12.953 9.414 8.977 1 94.69 104 GLY A N 1
ATOM 840 C CA . GLY A 1 104 ? 12.406 9.672 7.66 1 94.69 104 GLY A CA 1
ATOM 841 C C . GLY A 1 104 ? 12.383 8.445 6.77 1 94.69 104 GLY A C 1
ATOM 842 O O . GLY A 1 104 ? 12.75 7.348 7.203 1 94.69 104 GLY A O 1
ATOM 843 N N . ALA A 1 105 ? 11.992 8.664 5.535 1 95.5 105 ALA A N 1
ATOM 844 C CA . ALA A 1 105 ? 11.734 7.531 4.652 1 95.5 105 ALA A CA 1
ATOM 845 C C . ALA A 1 105 ? 12.922 7.262 3.74 1 95.5 105 ALA A C 1
ATOM 847 O O . ALA A 1 105 ? 13.133 6.129 3.295 1 95.5 105 ALA A O 1
ATOM 848 N N . ARG A 1 106 ? 13.727 8.219 3.506 1 94.81 106 ARG A N 1
ATOM 849 C CA . ARG A 1 106 ? 14.727 8.164 2.445 1 94.81 106 ARG A CA 1
ATOM 850 C C . ARG A 1 106 ? 15.742 7.059 2.709 1 94.81 106 ARG A C 1
ATOM 852 O O . ARG A 1 106 ? 15.906 6.152 1.889 1 94.81 106 ARG A O 1
ATOM 859 N N . ILE A 1 107 ? 16.328 7.059 3.811 1 95.38 107 ILE A N 1
ATOM 860 C CA . ILE A 1 107 ? 17.438 6.156 4.105 1 95.38 107 ILE A CA 1
ATOM 861 C C . ILE A 1 107 ? 16.906 4.754 4.383 1 95.38 107 ILE A C 1
ATOM 863 O O . ILE A 1 107 ? 17.328 3.785 3.754 1 95.38 107 ILE A O 1
ATOM 867 N N . PRO A 1 108 ? 15.93 4.605 5.219 1 96.31 108 PRO A N 1
ATOM 868 C CA . PRO A 1 108 ? 15.43 3.252 5.473 1 96.31 108 PRO A CA 1
ATOM 869 C C . PRO A 1 108 ? 14.891 2.574 4.215 1 96.31 108 PRO A C 1
ATOM 871 O O . PRO A 1 108 ? 15.117 1.379 4.008 1 96.31 108 PRO A O 1
ATOM 874 N N . MET A 1 109 ? 14.211 3.283 3.402 1 96.94 109 MET A N 1
ATOM 875 C CA . MET A 1 109 ? 13.664 2.691 2.186 1 96.94 109 MET A CA 1
ATOM 876 C C . MET A 1 109 ? 14.773 2.186 1.274 1 96.94 109 MET A C 1
ATOM 878 O O . MET A 1 109 ? 14.664 1.101 0.701 1 96.94 109 MET A O 1
ATOM 882 N N . SER A 1 110 ? 15.852 2.924 1.137 1 96.56 110 SER A N 1
ATOM 883 C CA . SER A 1 110 ? 16.984 2.52 0.318 1 96.56 110 SER A CA 1
ATOM 884 C C . SER A 1 110 ? 17.641 1.251 0.862 1 96.56 110 SER A C 1
ATOM 886 O O . SER A 1 110 ? 17.984 0.343 0.099 1 96.56 110 SER A O 1
ATOM 888 N N . ILE A 1 111 ? 17.75 1.186 2.088 1 96.94 111 ILE A N 1
ATOM 889 C CA . ILE A 1 111 ? 18.391 0.037 2.729 1 96.94 111 ILE A CA 1
ATOM 890 C C . ILE A 1 111 ? 17.547 -1.216 2.482 1 96.94 111 ILE A C 1
ATOM 892 O O . ILE A 1 111 ? 18.078 -2.271 2.139 1 96.94 111 ILE A O 1
ATOM 896 N N . ILE A 1 112 ? 16.281 -1.127 2.59 1 96.88 112 ILE A N 1
ATOM 897 C CA . ILE A 1 112 ? 15.375 -2.264 2.418 1 96.88 112 ILE A CA 1
ATOM 898 C C . ILE A 1 112 ? 15.445 -2.76 0.975 1 96.88 112 ILE A C 1
ATOM 900 O O . ILE A 1 112 ? 15.453 -3.967 0.726 1 96.88 112 ILE A O 1
ATOM 904 N N . LEU A 1 113 ? 15.508 -1.807 0.058 1 96.94 113 LEU A N 1
ATOM 905 C CA . LEU A 1 113 ? 15.555 -2.182 -1.351 1 96.94 113 LEU A CA 1
ATOM 906 C C . LEU A 1 113 ? 16.828 -2.949 -1.664 1 96.94 113 LEU A C 1
ATOM 908 O O . LEU A 1 113 ? 16.797 -3.959 -2.369 1 96.94 113 LEU A O 1
ATOM 912 N N . VAL A 1 114 ? 17.922 -2.486 -1.123 1 97.06 114 VAL A N 1
ATOM 913 C CA . VAL A 1 114 ? 19.203 -3.156 -1.343 1 97.06 114 VAL A CA 1
ATOM 914 C C . VAL A 1 114 ? 19.156 -4.551 -0.724 1 97.06 114 VAL A C 1
ATOM 916 O O . VAL A 1 114 ? 19.547 -5.531 -1.363 1 97.06 114 VAL A O 1
ATOM 919 N N . PHE A 1 115 ? 18.609 -4.641 0.415 1 97.31 115 PHE A N 1
ATOM 920 C CA . PHE A 1 115 ? 18.562 -5.914 1.122 1 97.31 115 PHE A CA 1
ATOM 921 C C . PHE A 1 115 ? 17.625 -6.891 0.408 1 97.31 115 PHE A C 1
ATOM 923 O O . PHE A 1 115 ? 17.953 -8.07 0.266 1 97.31 115 PHE A O 1
ATOM 930 N N . ALA A 1 116 ? 16.516 -6.445 -0.006 1 96.69 116 ALA A N 1
ATOM 931 C CA . ALA A 1 116 ? 15.523 -7.316 -0.63 1 96.69 116 ALA A CA 1
ATOM 932 C C . ALA A 1 116 ? 15.984 -7.77 -2.014 1 96.69 116 ALA A C 1
ATOM 934 O O . ALA A 1 116 ? 15.547 -8.805 -2.512 1 96.69 116 ALA A O 1
ATOM 935 N N . SER A 1 117 ? 16.859 -6.992 -2.646 1 96.94 117 SER A N 1
ATOM 936 C CA . SER A 1 117 ? 17.328 -7.34 -3.979 1 96.94 117 SER A CA 1
ATOM 937 C C . SER A 1 117 ? 18.234 -8.57 -3.936 1 96.94 117 SER A C 1
ATOM 939 O O . SER A 1 117 ? 18.312 -9.336 -4.902 1 96.94 117 SER A O 1
ATOM 941 N N . ILE A 1 118 ? 18.859 -8.812 -2.867 1 97.25 118 ILE A N 1
ATOM 942 C CA . ILE A 1 118 ? 19.812 -9.914 -2.729 1 97.25 118 ILE A CA 1
ATOM 943 C C . ILE A 1 118 ? 19.078 -11.242 -2.797 1 97.25 118 ILE A C 1
ATOM 945 O O . ILE A 1 118 ? 19.359 -12.07 -3.666 1 97.25 118 ILE A O 1
ATOM 949 N N . PRO A 1 119 ? 18.094 -11.477 -1.945 1 97.06 119 PRO A N 1
ATOM 950 C CA . PRO A 1 119 ? 17.359 -12.742 -2.07 1 97.06 119 PRO A CA 1
ATOM 951 C C . PRO A 1 119 ? 16.656 -12.891 -3.422 1 97.06 119 PRO A C 1
ATOM 953 O O . PRO A 1 119 ? 16.531 -14 -3.93 1 97.06 119 PRO A O 1
ATOM 956 N N . CYS A 1 120 ? 16.188 -11.844 -3.957 1 95.56 120 CYS A N 1
ATOM 957 C CA . CYS A 1 120 ? 15.57 -11.922 -5.277 1 95.56 120 CYS A CA 1
ATOM 958 C C . CYS A 1 120 ? 16.562 -12.461 -6.309 1 95.56 120 CYS A C 1
ATOM 960 O O . CYS A 1 120 ? 16.203 -13.32 -7.117 1 95.56 120 CYS A O 1
ATOM 962 N N . ALA A 1 121 ? 17.781 -12.047 -6.238 1 95.12 121 ALA A N 1
ATOM 963 C CA . ALA A 1 121 ? 18.828 -12.492 -7.156 1 95.12 121 ALA A CA 1
ATOM 964 C C . ALA A 1 121 ? 19.188 -13.953 -6.902 1 95.12 121 ALA A C 1
ATOM 966 O O . ALA A 1 121 ? 19.688 -14.641 -7.797 1 95.12 121 ALA A O 1
ATOM 967 N N . CYS A 1 122 ? 18.875 -14.469 -5.793 1 96 122 CYS A N 1
ATOM 968 C CA . CYS A 1 122 ? 19.25 -15.82 -5.406 1 96 122 CYS A CA 1
ATOM 969 C C . CYS A 1 122 ? 18.125 -16.812 -5.691 1 96 122 CYS A C 1
ATOM 971 O O . CYS A 1 122 ? 18.172 -17.953 -5.25 1 96 122 CYS A O 1
ATOM 973 N N . THR A 1 123 ? 17.141 -16.422 -6.379 1 94.5 123 THR A N 1
ATOM 974 C CA . THR A 1 123 ? 15.992 -17.281 -6.664 1 94.5 123 THR A CA 1
ATOM 975 C C . THR A 1 123 ? 16.438 -18.531 -7.414 1 94.5 123 THR A C 1
ATOM 977 O O . THR A 1 123 ? 15.898 -19.609 -7.188 1 94.5 123 THR A O 1
ATOM 980 N N . GLY A 1 124 ? 17.375 -18.422 -8.273 1 91.56 124 GLY A N 1
ATOM 981 C CA . GLY A 1 124 ? 17.875 -19.547 -9.047 1 91.56 124 GLY A CA 1
ATOM 982 C C . GLY A 1 124 ? 18.562 -20.594 -8.203 1 91.56 124 GLY A C 1
ATOM 983 O O . GLY A 1 124 ? 18.781 -21.719 -8.664 1 91.56 124 GLY A O 1
ATOM 984 N N . LEU A 1 125 ? 18.812 -20.281 -6.969 1 94.12 125 LEU A N 1
ATOM 985 C CA . LEU A 1 125 ? 19.547 -21.188 -6.102 1 94.12 125 LEU A CA 1
ATOM 986 C C . LEU A 1 125 ? 18.594 -22 -5.23 1 94.12 125 LEU A C 1
ATOM 988 O O . LEU A 1 125 ? 19.031 -22.859 -4.449 1 94.12 125 LEU A O 1
ATOM 992 N N . VAL A 1 126 ? 17.328 -21.797 -5.363 1 95.56 126 VAL A N 1
ATOM 993 C CA . VAL A 1 126 ? 16.328 -22.5 -4.566 1 95.56 126 VAL A CA 1
ATOM 994 C C . VAL A 1 126 ? 16.359 -24 -4.914 1 95.56 126 VAL A C 1
ATOM 996 O O . VAL A 1 126 ? 16.359 -24.359 -6.09 1 95.56 126 VAL A O 1
ATOM 999 N N . ASN A 1 127 ? 16.391 -24.875 -3.865 1 96.31 127 ASN A N 1
ATOM 1000 C CA . ASN A 1 127 ? 16.516 -26.312 -4.141 1 96.31 127 ASN A CA 1
ATOM 1001 C C . ASN A 1 127 ? 15.562 -27.125 -3.279 1 96.31 127 ASN A C 1
ATOM 1003 O O . ASN A 1 127 ? 15.602 -28.359 -3.299 1 96.31 127 ASN A O 1
ATOM 1007 N N . SER A 1 128 ? 14.797 -26.453 -2.48 1 97.38 128 SER A N 1
ATOM 1008 C CA . SER A 1 128 ? 13.805 -27.141 -1.655 1 97.38 128 SER A CA 1
ATOM 1009 C C . SER A 1 128 ? 12.633 -26.219 -1.312 1 97.38 128 SER A C 1
ATOM 1011 O O . SER A 1 128 ? 12.703 -25 -1.542 1 97.38 128 SER A O 1
ATOM 1013 N N . ALA A 1 129 ? 11.617 -26.812 -0.751 1 96.94 129 ALA A N 1
ATOM 1014 C CA . ALA A 1 129 ? 10.461 -26.047 -0.31 1 96.94 129 ALA A CA 1
ATOM 1015 C C . ALA A 1 129 ? 10.852 -25.062 0.801 1 96.94 129 ALA A C 1
ATOM 1017 O O . ALA A 1 129 ? 10.391 -23.922 0.818 1 96.94 129 ALA A O 1
ATOM 1018 N N . THR A 1 130 ? 11.656 -25.578 1.632 1 97.75 130 THR A N 1
ATOM 1019 C CA . THR A 1 130 ? 12.086 -24.75 2.756 1 97.75 130 THR A CA 1
ATOM 1020 C C . THR A 1 130 ? 12.93 -23.578 2.273 1 97.75 130 THR A C 1
ATOM 1022 O O . THR A 1 130 ? 12.734 -22.438 2.711 1 97.75 130 THR A O 1
ATOM 1025 N N . SER A 1 131 ? 13.797 -23.844 1.353 1 97.5 131 SER A N 1
ATOM 1026 C CA . SER A 1 131 ? 14.625 -22.766 0.839 1 97.5 131 SER A CA 1
ATOM 1027 C C . SER A 1 131 ? 13.789 -21.75 0.071 1 97.5 131 SER A C 1
ATOM 1029 O O . SER A 1 131 ? 14.062 -20.547 0.115 1 97.5 131 SER A O 1
ATOM 1031 N N . LEU A 1 132 ? 12.844 -22.219 -0.596 1 97.25 132 LEU A N 1
ATOM 1032 C CA . LEU A 1 132 ? 11.93 -21.312 -1.29 1 97.25 132 LEU A CA 1
ATOM 1033 C C . LEU A 1 132 ? 11.172 -20.438 -0.299 1 97.25 132 LEU A C 1
ATOM 1035 O O . LEU A 1 132 ? 11.102 -19.219 -0.468 1 97.25 132 LEU A O 1
ATOM 1039 N N . ALA A 1 133 ? 10.68 -21.062 0.7 1 97.44 133 ALA A N 1
ATOM 1040 C CA . ALA A 1 133 ? 9.898 -20.344 1.708 1 97.44 133 ALA A CA 1
ATOM 1041 C C . ALA A 1 133 ? 10.75 -19.266 2.391 1 97.44 133 ALA A C 1
ATOM 1043 O O . ALA A 1 133 ? 10.289 -18.141 2.588 1 97.44 133 ALA A O 1
ATOM 1044 N N . VAL A 1 134 ? 11.906 -19.625 2.725 1 97.81 134 VAL A N 1
ATOM 1045 C CA . VAL A 1 134 ? 12.805 -18.688 3.398 1 97.81 134 VAL A CA 1
ATOM 1046 C C . VAL A 1 134 ? 13.141 -17.531 2.467 1 97.81 134 VAL A C 1
ATOM 1048 O O . VAL A 1 134 ? 13.109 -16.359 2.877 1 97.81 134 VAL A O 1
ATOM 1051 N N . LEU A 1 135 ? 13.477 -17.859 1.27 1 97.75 135 LEU A N 1
ATOM 1052 C CA . LEU A 1 135 ? 13.789 -16.828 0.284 1 97.75 135 LEU A CA 1
ATOM 1053 C C . LEU A 1 135 ? 12.609 -15.883 0.086 1 97.75 135 LEU A C 1
ATOM 1055 O O . LEU A 1 135 ? 12.781 -14.664 0.06 1 97.75 135 LEU A O 1
ATOM 1059 N N . ARG A 1 136 ? 11.461 -16.469 0.01 1 96.94 136 ARG A N 1
ATOM 1060 C CA . ARG A 1 136 ? 10.25 -15.688 -0.183 1 96.94 136 ARG A CA 1
ATOM 1061 C C . ARG A 1 136 ? 10.008 -14.75 0.999 1 96.94 136 ARG A C 1
ATOM 1063 O O . ARG A 1 136 ? 9.547 -13.617 0.82 1 96.94 136 ARG A O 1
ATOM 1070 N N . PHE A 1 137 ? 10.289 -15.195 2.143 1 97.94 137 PHE A N 1
ATOM 1071 C CA . PHE A 1 137 ? 10.148 -14.367 3.334 1 97.94 137 PHE A CA 1
ATOM 1072 C C . PHE A 1 137 ? 10.984 -13.094 3.203 1 97.94 137 PHE A C 1
ATOM 1074 O O . PHE A 1 137 ? 10.477 -11.992 3.441 1 97.94 137 PHE A O 1
ATOM 1081 N N . PHE A 1 138 ? 12.148 -13.211 2.746 1 98.06 138 PHE A N 1
ATOM 1082 C CA . PHE A 1 138 ? 13.031 -12.055 2.654 1 98.06 138 PHE A CA 1
ATOM 1083 C C . PHE A 1 138 ? 12.688 -11.203 1.438 1 98.06 138 PHE A C 1
ATOM 1085 O O . PHE A 1 138 ? 12.82 -9.977 1.475 1 98.06 138 PHE A O 1
ATOM 1092 N N . ILE A 1 139 ? 12.258 -11.781 0.364 1 96.88 139 ILE A N 1
ATOM 1093 C CA . ILE A 1 139 ? 11.773 -11.023 -0.783 1 96.88 139 ILE A CA 1
ATOM 1094 C C . ILE A 1 139 ? 10.57 -10.18 -0.375 1 96.88 139 ILE A C 1
ATOM 1096 O O . ILE A 1 139 ? 10.406 -9.047 -0.837 1 96.88 139 ILE A O 1
ATOM 1100 N N . GLY A 1 140 ? 9.805 -10.68 0.567 1 96.25 140 GLY A N 1
ATOM 1101 C CA . GLY A 1 140 ? 8.625 -9.992 1.074 1 96.25 140 GLY A CA 1
ATOM 1102 C C . GLY A 1 140 ? 8.945 -8.68 1.753 1 96.25 140 GLY A C 1
ATOM 1103 O O . GLY A 1 140 ? 8.07 -7.824 1.907 1 96.25 140 GLY A O 1
ATOM 1104 N N . PHE A 1 141 ? 10.188 -8.516 2.133 1 97.19 141 PHE A N 1
ATOM 1105 C CA . PHE A 1 141 ? 10.594 -7.242 2.719 1 97.19 141 PHE A CA 1
ATOM 1106 C C . PHE A 1 141 ? 10.344 -6.094 1.746 1 97.19 141 PHE A C 1
ATOM 1108 O O . PHE A 1 141 ? 10.047 -4.973 2.164 1 97.19 141 PHE A O 1
ATOM 1115 N N . GLY A 1 142 ? 10.461 -6.426 0.468 1 95.25 142 GLY A N 1
ATOM 1116 C CA . GLY A 1 142 ? 10.195 -5.414 -0.541 1 95.25 142 GLY A CA 1
ATOM 1117 C C . GLY A 1 142 ? 8.789 -4.848 -0.463 1 95.25 142 GLY A C 1
ATOM 1118 O O . GLY A 1 142 ? 8.594 -3.645 -0.65 1 95.25 142 GLY A O 1
ATOM 1119 N N . GLY A 1 143 ? 7.855 -5.629 -0.074 1 93.31 143 GLY A N 1
ATOM 1120 C CA . GLY A 1 143 ? 6.469 -5.203 0.013 1 93.31 143 GLY A CA 1
ATOM 1121 C C . GLY A 1 143 ? 6.223 -4.188 1.109 1 93.31 143 GLY A C 1
ATOM 1122 O O . GLY A 1 143 ? 5.227 -3.463 1.08 1 93.31 143 GLY A O 1
ATOM 1123 N N . SER A 1 144 ? 7.074 -4.102 2.047 1 96 144 SER A N 1
ATOM 1124 C CA . SER A 1 144 ? 6.883 -3.193 3.174 1 96 144 SER A CA 1
ATOM 1125 C C . SER A 1 144 ? 7.113 -1.743 2.76 1 96 144 SER A C 1
ATOM 1127 O O . SER A 1 144 ? 6.699 -0.818 3.461 1 96 144 SER A O 1
ATOM 1129 N N . THR A 1 145 ? 7.707 -1.529 1.638 1 95.94 145 THR A N 1
ATOM 1130 C CA . THR A 1 145 ? 8.102 -0.186 1.225 1 95.94 145 THR A CA 1
ATOM 1131 C C . THR A 1 145 ? 6.879 0.62 0.785 1 95.94 145 THR A C 1
ATOM 1133 O O . THR A 1 145 ? 6.953 1.844 0.655 1 95.94 145 THR A O 1
ATOM 1136 N N . PHE A 1 146 ? 5.809 -0.026 0.562 1 95.19 146 PHE A N 1
ATOM 1137 C CA . PHE A 1 146 ? 4.594 0.692 0.199 1 95.19 146 PHE A CA 1
ATOM 1138 C C . PHE A 1 146 ? 4.227 1.714 1.27 1 95.19 146 PHE A C 1
ATOM 1140 O O . PHE A 1 146 ? 3.92 2.865 0.957 1 95.19 146 PHE A O 1
ATOM 1147 N N . VAL A 1 147 ? 4.301 1.284 2.484 1 95.25 147 VAL A N 1
ATOM 1148 C CA . VAL A 1 147 ? 3.961 2.158 3.604 1 95.25 147 VAL A CA 1
ATOM 1149 C C . VAL A 1 147 ? 4.926 3.34 3.648 1 95.25 147 VAL A C 1
ATOM 1151 O O . VAL A 1 147 ? 4.512 4.477 3.889 1 95.25 147 VAL A O 1
ATOM 1154 N N . MET A 1 148 ? 6.141 3.061 3.348 1 97.25 148 MET A N 1
ATOM 1155 C CA . MET A 1 148 ? 7.156 4.109 3.379 1 97.25 148 MET A CA 1
ATOM 1156 C C . MET A 1 148 ? 6.957 5.098 2.234 1 97.25 148 MET A C 1
ATOM 1158 O O . MET A 1 148 ? 7.148 6.301 2.408 1 97.25 148 MET A O 1
ATOM 1162 N N . CYS A 1 149 ? 6.582 4.562 1.124 1 97.56 149 CYS A N 1
ATOM 1163 C CA . CYS A 1 149 ? 6.281 5.395 -0.036 1 97.56 149 CYS A CA 1
ATOM 1164 C C . CYS A 1 149 ? 5.129 6.344 0.259 1 97.56 149 CYS A C 1
ATOM 1166 O O . CYS A 1 149 ? 5.219 7.543 -0.015 1 97.56 149 CYS A O 1
ATOM 1168 N N . GLN A 1 150 ? 4.105 5.828 0.852 1 96.88 150 GLN A N 1
ATOM 1169 C CA . GLN A 1 150 ? 2.93 6.629 1.186 1 96.88 150 GLN A CA 1
ATOM 1170 C C . GLN A 1 150 ? 3.25 7.645 2.279 1 96.88 150 GLN A C 1
ATOM 1172 O O . GLN A 1 150 ? 2.797 8.789 2.223 1 96.88 150 GLN A O 1
ATOM 1177 N N . TYR A 1 151 ? 4.031 7.215 3.25 1 97 151 TYR A N 1
ATOM 1178 C CA . TYR A 1 151 ? 4.496 8.094 4.312 1 97 151 TYR A CA 1
ATOM 1179 C C . TYR A 1 151 ? 5.281 9.273 3.746 1 97 151 TYR A C 1
ATOM 1181 O O . TYR A 1 151 ? 5 10.43 4.07 1 97 151 TYR A O 1
ATOM 1189 N N . TRP A 1 152 ? 6.258 8.969 2.918 1 97.12 152 TRP A N 1
ATOM 1190 C CA . TRP A 1 152 ? 7.137 9.977 2.33 1 97.12 152 TRP A CA 1
ATOM 1191 C C . TRP A 1 152 ? 6.332 11 1.538 1 97.12 152 TRP A C 1
ATOM 1193 O O . TRP A 1 152 ? 6.504 12.211 1.72 1 97.12 152 TRP A O 1
ATOM 1203 N N . THR A 1 153 ? 5.398 10.516 0.75 1 97.69 153 THR A N 1
ATOM 1204 C CA . THR A 1 153 ? 4.566 11.375 -0.085 1 97.69 153 THR A CA 1
ATOM 1205 C C . THR A 1 153 ? 3.641 12.234 0.773 1 97.69 153 THR A C 1
ATOM 1207 O O . THR A 1 153 ? 3.51 13.438 0.542 1 97.69 153 THR A O 1
ATOM 1210 N N . SER A 1 154 ? 3.1 11.68 1.808 1 96.69 154 SER A N 1
ATOM 1211 C CA . SER A 1 154 ? 2.162 12.398 2.666 1 96.69 154 SER A CA 1
ATOM 1212 C C . SER A 1 154 ? 2.861 13.508 3.441 1 96.69 154 SER A C 1
ATOM 1214 O O . SER A 1 154 ? 2.238 14.516 3.793 1 96.69 154 SER A O 1
ATOM 1216 N N . ARG A 1 155 ? 4.129 13.352 3.625 1 94.81 155 ARG A N 1
ATOM 1217 C CA . ARG A 1 155 ? 4.906 14.367 4.324 1 94.81 155 ARG A CA 1
ATOM 1218 C C . ARG A 1 155 ? 5.199 15.562 3.416 1 94.81 155 ARG A C 1
ATOM 1220 O O . ARG A 1 155 ? 5.586 16.625 3.891 1 94.81 155 ARG A O 1
ATOM 1227 N N . MET A 1 156 ? 5 15.406 2.127 1 96.94 156 MET A N 1
ATOM 1228 C CA . MET A 1 156 ? 5.457 16.422 1.174 1 96.94 156 MET A CA 1
ATOM 1229 C C . MET A 1 156 ? 4.281 17.234 0.646 1 96.94 156 MET A C 1
ATOM 1231 O O . MET A 1 156 ? 4.473 18.312 0.094 1 96.94 156 MET A O 1
ATOM 1235 N N . PHE A 1 157 ? 3.047 16.75 0.819 1 97.56 157 PHE A N 1
ATOM 1236 C CA . PHE A 1 157 ? 1.905 17.391 0.177 1 97.56 157 PHE A CA 1
ATOM 1237 C C . PHE A 1 157 ? 0.811 17.703 1.193 1 97.56 157 PHE A C 1
ATOM 1239 O O . PHE A 1 157 ? 0.651 16.969 2.176 1 97.56 157 PHE A O 1
ATOM 1246 N N . THR A 1 158 ? 0.055 18.766 0.901 1 96.25 158 THR A N 1
ATOM 1247 C CA . THR A 1 158 ? -0.99 19.219 1.815 1 96.25 158 THR A CA 1
ATOM 1248 C C . THR A 1 158 ? -2.184 18.266 1.78 1 96.25 158 THR A C 1
ATOM 1250 O O . THR A 1 158 ? -2.307 17.453 0.865 1 96.25 158 THR A O 1
ATOM 1253 N N . LYS A 1 159 ? -2.969 18.328 2.777 1 93.69 159 LYS A N 1
ATOM 1254 C CA . LYS A 1 159 ? -4.121 17.438 2.941 1 93.69 159 LYS A CA 1
ATOM 1255 C C . LYS A 1 159 ? -5.094 17.578 1.773 1 93.69 159 LYS A C 1
ATOM 1257 O O . LYS A 1 159 ? -5.883 16.672 1.502 1 93.69 159 LYS A O 1
ATOM 1262 N N . GLU A 1 160 ? -5.031 18.688 1.02 1 95 160 GLU A N 1
ATOM 1263 C CA . GLU A 1 160 ? -5.957 18.953 -0.076 1 95 160 GLU A CA 1
ATOM 1264 C C . GLU A 1 160 ? -5.566 18.188 -1.333 1 95 160 GLU A C 1
ATOM 1266 O O . GLU A 1 160 ? -6.398 17.953 -2.209 1 95 160 GLU A O 1
ATOM 1271 N N . VAL A 1 161 ? -4.281 17.781 -1.437 1 97.06 161 VAL A N 1
ATOM 1272 C CA . VAL A 1 161 ? -3.854 17.172 -2.691 1 97.06 161 VAL A CA 1
ATOM 1273 C C . VAL A 1 161 ? -3.141 15.844 -2.41 1 97.06 161 VAL A C 1
ATOM 1275 O O . VAL A 1 161 ? -2.74 15.141 -3.338 1 97.06 161 VAL A O 1
ATOM 1278 N N . VAL A 1 162 ? -2.986 15.484 -1.182 1 97.25 162 VAL A N 1
ATOM 1279 C CA . VAL A 1 162 ? -2.152 14.344 -0.799 1 97.25 162 VAL A CA 1
ATOM 1280 C C . VAL A 1 162 ? -2.795 13.047 -1.282 1 97.25 162 VAL A C 1
ATOM 1282 O O . VAL A 1 162 ? -2.096 12.078 -1.584 1 97.25 162 VAL A O 1
ATOM 1285 N N . GLY A 1 163 ? -4.098 12.984 -1.339 1 96.56 163 GLY A N 1
ATOM 1286 C CA . GLY A 1 163 ? -4.75 11.828 -1.927 1 96.56 163 GLY A CA 1
ATOM 1287 C C . GLY A 1 163 ? -4.328 11.57 -3.361 1 96.56 163 GLY A C 1
ATOM 1288 O O . GLY A 1 163 ? -3.984 10.445 -3.721 1 96.56 163 GLY A O 1
ATOM 1289 N N . THR A 1 164 ? -4.363 12.586 -4.102 1 97.62 164 THR A N 1
ATOM 1290 C CA . THR A 1 164 ? -3.949 12.5 -5.496 1 97.62 164 THR A CA 1
ATOM 1291 C C . THR A 1 164 ? -2.473 12.133 -5.605 1 97.62 164 THR A C 1
ATOM 1293 O O . THR A 1 164 ? -2.102 11.266 -6.395 1 97.62 164 THR A O 1
ATOM 1296 N N . ALA A 1 165 ? -1.644 12.812 -4.824 1 98.12 165 ALA A N 1
ATOM 1297 C CA . ALA A 1 165 ? -0.212 12.523 -4.84 1 98.12 165 ALA A CA 1
ATOM 1298 C C . ALA A 1 165 ? 0.057 11.062 -4.492 1 98.12 165 ALA A C 1
ATOM 1300 O O . ALA A 1 165 ? 0.822 10.383 -5.18 1 98.12 165 ALA A O 1
ATOM 1301 N N . ASN A 1 166 ? -0.583 10.555 -3.508 1 97.69 166 ASN A N 1
ATOM 1302 C CA . ASN A 1 166 ? -0.405 9.18 -3.066 1 97.69 166 ASN A CA 1
ATOM 1303 C C . ASN A 1 166 ? -0.941 8.188 -4.098 1 97.69 166 ASN A C 1
ATOM 1305 O O . ASN A 1 166 ? -0.385 7.102 -4.27 1 97.69 166 ASN A O 1
ATOM 1309 N N . ALA A 1 167 ? -2.008 8.562 -4.711 1 97.19 167 ALA A N 1
ATOM 1310 C CA . ALA A 1 167 ? -2.543 7.703 -5.762 1 97.19 167 ALA A CA 1
ATOM 1311 C C . ALA A 1 167 ? -1.562 7.586 -6.926 1 97.19 167 ALA A C 1
ATOM 1313 O O . ALA A 1 167 ? -1.376 6.496 -7.48 1 97.19 167 ALA A O 1
ATOM 1314 N N . LEU A 1 168 ? -0.975 8.625 -7.262 1 97.19 168 LEU A N 1
ATOM 1315 C CA . LEU A 1 168 ? -0.019 8.633 -8.367 1 97.19 168 LEU A CA 1
ATOM 1316 C C . LEU A 1 168 ? 1.209 7.793 -8.023 1 97.19 168 LEU A C 1
ATOM 1318 O O . LEU A 1 168 ? 1.601 6.918 -8.797 1 97.19 168 LEU A O 1
ATOM 1322 N N . VAL A 1 169 ? 1.756 8.031 -6.848 1 97.62 169 VAL A N 1
ATOM 1323 C CA . VAL A 1 169 ? 2.971 7.301 -6.508 1 97.62 169 VAL A CA 1
ATOM 1324 C C . VAL A 1 169 ? 2.641 5.824 -6.285 1 97.62 169 VAL A C 1
ATOM 1326 O O . VAL A 1 169 ? 3.418 4.945 -6.664 1 97.62 169 VAL A O 1
ATOM 1329 N N . GLY A 1 170 ? 1.493 5.613 -5.66 1 96.25 170 GLY A N 1
ATOM 1330 C CA . GLY A 1 170 ? 1.058 4.234 -5.496 1 96.25 170 GLY A CA 1
ATOM 1331 C C . GLY A 1 170 ? 0.809 3.525 -6.812 1 96.25 170 GLY A C 1
ATOM 1332 O O . GLY A 1 170 ? 1.195 2.367 -6.984 1 96.25 170 GLY A O 1
ATOM 1333 N N . GLY A 1 171 ? 0.135 4.207 -7.695 1 95.69 171 GLY A N 1
ATOM 1334 C CA . GLY A 1 171 ? -0.144 3.633 -9 1 95.69 171 GLY A CA 1
ATOM 1335 C C . GLY A 1 171 ? 1.108 3.354 -9.812 1 95.69 171 GLY A C 1
ATOM 1336 O O . GLY A 1 171 ? 1.296 2.244 -10.312 1 95.69 171 GLY A O 1
ATOM 1337 N N . TRP A 1 172 ? 1.962 4.281 -9.93 1 95.88 172 TRP A N 1
ATOM 1338 C CA . TRP A 1 172 ? 3.203 4.121 -10.68 1 95.88 172 TRP A CA 1
ATOM 1339 C C . TRP A 1 172 ? 4.109 3.086 -10.016 1 95.88 172 TRP A C 1
ATOM 1341 O O . TRP A 1 172 ? 4.781 2.314 -10.703 1 95.88 172 TRP A O 1
ATOM 1351 N N . GLY A 1 173 ? 4.125 3.092 -8.75 1 95.12 173 GLY A N 1
ATOM 1352 C CA . GLY A 1 173 ? 4.871 2.062 -8.047 1 95.12 173 GLY A CA 1
ATOM 1353 C C . GLY A 1 173 ? 4.367 0.66 -8.336 1 95.12 173 GLY A C 1
ATOM 1354 O O . GLY A 1 173 ? 5.156 -0.255 -8.57 1 95.12 173 GLY A O 1
ATOM 1355 N N . ASN A 1 174 ? 3.074 0.546 -8.344 1 93.88 174 ASN A N 1
ATOM 1356 C CA . ASN A 1 174 ? 2.457 -0.757 -8.562 1 93.88 174 ASN A CA 1
ATOM 1357 C C . ASN A 1 174 ? 2.727 -1.274 -9.977 1 93.88 174 ASN A C 1
ATOM 1359 O O . ASN A 1 174 ? 2.598 -2.471 -10.234 1 93.88 174 ASN A O 1
ATOM 1363 N N . LEU A 1 175 ? 3.061 -0.415 -10.867 1 92.25 175 LEU A N 1
ATOM 1364 C CA . LEU A 1 175 ? 3.424 -0.846 -12.211 1 92.25 175 LEU A CA 1
ATOM 1365 C C . LEU A 1 175 ? 4.605 -1.81 -12.18 1 92.25 175 LEU A C 1
ATOM 1367 O O . LEU A 1 175 ? 4.746 -2.66 -13.055 1 92.25 175 LEU A O 1
ATOM 1371 N N . GLY A 1 176 ? 5.391 -1.696 -11.211 1 89.69 176 GLY A N 1
ATOM 1372 C CA . GLY A 1 176 ? 6.516 -2.607 -11.055 1 89.69 176 GLY A CA 1
ATOM 1373 C C . GLY A 1 176 ? 6.094 -4.062 -10.969 1 89.69 176 GLY A C 1
ATOM 1374 O O . GLY A 1 176 ? 6.848 -4.953 -11.359 1 89.69 176 GLY A O 1
ATOM 1375 N N . GLY A 1 177 ? 4.953 -4.305 -10.406 1 85.75 177 GLY A N 1
ATOM 1376 C CA . GLY A 1 177 ? 4.438 -5.66 -10.297 1 85.75 177 GLY A CA 1
ATOM 1377 C C . GLY A 1 177 ? 3.963 -6.227 -11.617 1 85.75 177 GLY A C 1
ATOM 1378 O O . GLY A 1 177 ? 3.896 -7.445 -11.789 1 85.75 177 GLY A O 1
ATOM 1379 N N . GLY A 1 178 ? 3.572 -5.379 -12.539 1 79.56 178 GLY A N 1
ATOM 1380 C CA . GLY A 1 178 ? 3.107 -5.812 -13.844 1 79.56 178 GLY A CA 1
ATOM 1381 C C . GLY A 1 178 ? 4.223 -5.93 -14.867 1 79.56 178 GLY A C 1
ATOM 1382 O O . GLY A 1 178 ? 4.055 -6.57 -15.906 1 79.56 178 GLY A O 1
ATOM 1383 N N . VAL A 1 179 ? 5.289 -5.328 -14.609 1 79.06 179 VAL A N 1
ATOM 1384 C CA . VAL A 1 179 ? 6.426 -5.355 -15.523 1 79.06 179 VAL A CA 1
ATOM 1385 C C . VAL A 1 179 ? 7.289 -6.582 -15.234 1 79.06 179 VAL A C 1
ATOM 1387 O O . VAL A 1 179 ? 7.488 -6.949 -14.07 1 79.06 179 VAL A O 1
ATOM 1390 N N . MET B 1 1 ? -10.758 45.125 4.848 1 27.14 1 MET B N 1
ATOM 1391 C CA . MET B 1 1 ? -10.656 44.531 6.18 1 27.14 1 MET B CA 1
ATOM 1392 C C . MET B 1 1 ? -11.031 43.062 6.152 1 27.14 1 MET B C 1
ATOM 1394 O O . MET B 1 1 ? -11.633 42.531 7.102 1 27.14 1 MET B O 1
ATOM 1398 N N . VAL B 1 2 ? -11.031 42.438 5.066 1 33.88 2 VAL B N 1
ATOM 1399 C CA . VAL B 1 2 ? -11.836 41.344 4.555 1 33.88 2 VAL B CA 1
ATOM 1400 C C . VAL B 1 2 ? -11.438 40.031 5.254 1 33.88 2 VAL B C 1
ATOM 1402 O O . VAL B 1 2 ? -11.727 38.969 4.758 1 33.88 2 VAL B O 1
ATOM 1405 N N . GLU B 1 3 ? -10.43 40.062 6.266 1 31.7 3 GLU B N 1
ATOM 1406 C CA . GLU B 1 3 ? -9.547 38.938 6.645 1 31.7 3 GLU B CA 1
ATOM 1407 C C . GLU B 1 3 ? -10.305 37.875 7.426 1 31.7 3 GLU B C 1
ATOM 1409 O O . GLU B 1 3 ? -9.898 37.5 8.523 1 31.7 3 GLU B O 1
ATOM 1414 N N . SER B 1 4 ? -11.664 37.844 7.418 1 36.31 4 SER B N 1
ATOM 1415 C CA . SER B 1 4 ? -12.398 37.031 8.383 1 36.31 4 SER B CA 1
ATOM 1416 C C . SER B 1 4 ? -11.953 35.594 8.336 1 36.31 4 SER B C 1
ATOM 1418 O O . SER B 1 4 ? -12.156 34.906 7.328 1 36.31 4 SER B O 1
ATOM 1420 N N . GLY B 1 5 ? -10.758 35.188 8.586 1 38.28 5 GLY B N 1
ATOM 1421 C CA . GLY B 1 5 ? -10.289 33.812 8.688 1 38.28 5 GLY B CA 1
ATOM 1422 C C . GLY B 1 5 ? -11.312 32.875 9.32 1 38.28 5 GLY B C 1
ATOM 1423 O O . GLY B 1 5 ? -11.562 32.938 10.523 1 38.28 5 GLY B O 1
ATOM 1424 N N . ALA B 1 6 ? -12.414 32.562 8.797 1 40.34 6 ALA B N 1
ATOM 1425 C CA . ALA B 1 6 ? -13.492 31.688 9.273 1 40.34 6 ALA B CA 1
ATOM 1426 C C . ALA B 1 6 ? -12.945 30.531 10.102 1 40.34 6 ALA B C 1
ATOM 1428 O O . ALA B 1 6 ? -12.086 29.766 9.641 1 40.34 6 ALA B O 1
ATOM 1429 N N . ALA B 1 7 ? -12.812 30.547 11.359 1 45.25 7 ALA B N 1
ATOM 1430 C CA . ALA B 1 7 ? -12.508 29.516 12.352 1 45.25 7 ALA B CA 1
ATOM 1431 C C . ALA B 1 7 ? -13.141 28.172 11.969 1 45.25 7 ALA B C 1
ATOM 1433 O O . ALA B 1 7 ? -14.344 28.109 11.703 1 45.25 7 ALA B O 1
ATOM 1434 N N . GLU B 1 8 ? -12.523 27.234 11.148 1 49.56 8 GLU B N 1
ATOM 1435 C CA . GLU B 1 8 ? -13.07 25.938 10.789 1 49.56 8 GLU B CA 1
ATOM 1436 C C . GLU B 1 8 ? -13.844 25.312 11.945 1 49.56 8 GLU B C 1
ATOM 1438 O O . GLU B 1 8 ? -13.344 25.25 13.07 1 49.56 8 GLU B O 1
ATOM 1443 N N . ILE B 1 9 ? -15.125 25.469 11.969 1 54.28 9 ILE B N 1
ATOM 1444 C CA . ILE B 1 9 ? -15.992 24.812 12.945 1 54.28 9 ILE B CA 1
ATOM 1445 C C . ILE B 1 9 ? -15.5 23.391 13.211 1 54.28 9 ILE B C 1
ATOM 1447 O O . ILE B 1 9 ? -15.453 22.562 12.305 1 54.28 9 ILE B O 1
ATOM 1451 N N . LYS B 1 10 ? -14.742 23.234 14.289 1 68.31 10 LYS B N 1
ATOM 1452 C CA . LYS B 1 10 ? -14.281 21.922 14.734 1 68.31 10 LYS B CA 1
ATOM 1453 C C . LYS B 1 10 ? -15.461 21.016 15.102 1 68.31 10 LYS B C 1
ATOM 1455 O O . LYS B 1 10 ? -16.344 21.422 15.867 1 68.31 10 LYS B O 1
ATOM 1460 N N . LYS B 1 11 ? -15.633 19.984 14.453 1 69.88 11 LYS B N 1
ATOM 1461 C CA . LYS B 1 11 ? -16.672 19 14.719 1 69.88 11 LYS B CA 1
ATOM 1462 C C . LYS B 1 11 ? -16.578 18.453 16.141 1 69.88 11 LYS B C 1
ATOM 1464 O O . LYS B 1 11 ? -17.594 18.188 16.781 1 69.88 11 LYS B O 1
ATOM 1469 N N . TYR B 1 12 ? -15.289 18.375 16.625 1 75.75 12 TYR B N 1
ATOM 1470 C CA . TYR B 1 12 ? -15.07 17.844 17.969 1 75.75 12 TYR B CA 1
ATOM 1471 C C . TYR B 1 12 ? -14.453 18.906 18.875 1 75.75 12 TYR B C 1
ATOM 1473 O O . TYR B 1 12 ? -13.555 19.641 18.469 1 75.75 12 TYR B O 1
ATOM 1481 N N . GLN B 1 13 ? -14.969 19 20.031 1 76.06 13 GLN B N 1
ATOM 1482 C CA . GLN B 1 13 ? -14.461 19.984 21 1 76.06 13 GLN B CA 1
ATOM 1483 C C . GLN B 1 13 ? -13.539 19.328 22.016 1 76.06 13 GLN B C 1
ATOM 1485 O O . GLN B 1 13 ? -12.648 19.969 22.562 1 76.06 13 GLN B O 1
ATOM 1490 N N . THR B 1 14 ? -13.844 18 22.234 1 84.06 14 THR B N 1
ATOM 1491 C CA . THR B 1 14 ? -13 17.234 23.156 1 84.06 14 THR B CA 1
ATOM 1492 C C . THR B 1 14 ? -12.594 15.914 22.516 1 84.06 14 THR B C 1
ATOM 1494 O O . THR B 1 14 ? -13.32 15.359 21.703 1 84.06 14 THR B O 1
ATOM 1497 N N . TYR B 1 15 ? -11.352 15.539 22.906 1 90.5 15 TYR B N 1
ATOM 1498 C CA . TYR B 1 15 ? -10.836 14.281 22.375 1 90.5 15 TYR B CA 1
ATOM 1499 C C . TYR B 1 15 ? -10.5 13.305 23.484 1 90.5 15 TYR B C 1
ATOM 1501 O O . TYR B 1 15 ? -10.164 13.727 24.609 1 90.5 15 TYR B O 1
ATOM 1509 N N . SER B 1 16 ? -10.609 12.102 23.219 1 91 16 SER B N 1
ATOM 1510 C CA . SER B 1 16 ? -10.281 11.047 24.172 1 91 16 SER B CA 1
ATOM 1511 C C . SER B 1 16 ? -8.797 10.695 24.125 1 91 16 SER B C 1
ATOM 1513 O O . SER B 1 16 ? -8.336 9.836 24.875 1 91 16 SER B O 1
ATOM 1515 N N . ILE B 1 17 ? -8.094 11.328 23.234 1 93.62 17 ILE B N 1
ATOM 1516 C CA . ILE B 1 17 ? -6.668 11.07 23.047 1 93.62 17 ILE B CA 1
ATOM 1517 C C . ILE B 1 17 ? -5.926 12.398 22.875 1 93.62 17 ILE B C 1
ATOM 1519 O O . ILE B 1 17 ? -6.531 13.422 22.562 1 93.62 17 ILE B O 1
ATOM 1523 N N . ASN B 1 18 ? -4.629 12.328 23.172 1 95.25 18 ASN B N 1
ATOM 1524 C CA . ASN B 1 18 ? -3.844 13.547 23.031 1 95.25 18 ASN B CA 1
ATOM 1525 C C . ASN B 1 18 ? -3.74 13.984 21.562 1 95.25 18 ASN B C 1
ATOM 1527 O O . ASN B 1 18 ? -3.504 13.156 20.688 1 95.25 18 ASN B O 1
ATOM 1531 N N . VAL B 1 19 ? -3.965 15.273 21.328 1 95.5 19 VAL B N 1
ATOM 1532 C CA . VAL B 1 19 ? -3.932 15.797 19.969 1 95.5 19 VAL B CA 1
ATOM 1533 C C . VAL B 1 19 ? -2.979 16.984 19.891 1 95.5 19 VAL B C 1
ATOM 1535 O O . VAL B 1 19 ? -2.551 17.516 20.922 1 95.5 19 VAL B O 1
ATOM 1538 N N . ASP B 1 20 ? -2.531 17.359 18.703 1 94.25 20 ASP B N 1
ATOM 1539 C CA . ASP B 1 20 ? -1.706 18.531 18.453 1 94.25 20 ASP B CA 1
ATOM 1540 C C . ASP B 1 20 ? -2.494 19.609 17.703 1 94.25 20 ASP B C 1
ATOM 1542 O O . ASP B 1 20 ? -2.766 19.453 16.5 1 94.25 20 ASP B O 1
ATOM 1546 N N . PRO B 1 21 ? -2.873 20.656 18.359 1 90.69 21 PRO B N 1
ATOM 1547 C CA . PRO B 1 21 ? -3.658 21.719 17.719 1 90.69 21 PRO B CA 1
ATOM 1548 C C . PRO B 1 21 ? -2.93 22.375 16.547 1 90.69 21 PRO B C 1
ATOM 1550 O O . PRO B 1 21 ? -3.566 22.953 15.664 1 90.69 21 PRO B O 1
ATOM 1553 N N . ASN B 1 22 ? -1.595 22.234 16.531 1 89.38 22 ASN B N 1
ATOM 1554 C CA . ASN B 1 22 ? -0.821 22.844 15.461 1 89.38 22 ASN B CA 1
ATOM 1555 C C . ASN B 1 22 ? -0.834 21.984 14.195 1 89.38 22 ASN B C 1
ATOM 1557 O O . ASN B 1 22 ? -0.348 22.406 13.148 1 89.38 22 ASN B O 1
ATOM 1561 N N . GLN B 1 23 ? -1.296 20.812 14.344 1 91.31 23 GLN B N 1
ATOM 1562 C CA . GLN B 1 23 ? -1.41 19.891 13.211 1 91.31 23 GLN B CA 1
ATOM 1563 C C . GLN B 1 23 ? -2.857 19.469 12.992 1 91.31 23 GLN B C 1
ATOM 1565 O O . GLN B 1 23 ? -3.143 18.281 12.844 1 91.31 23 GLN B O 1
ATOM 1570 N N . ASP B 1 24 ? -3.701 20.328 13.062 1 90.56 24 ASP B N 1
ATOM 1571 C CA . ASP B 1 24 ? -5.105 20.078 12.758 1 90.56 24 ASP B CA 1
ATOM 1572 C C . ASP B 1 24 ? -5.715 19.094 13.75 1 90.56 24 ASP B C 1
ATOM 1574 O O . ASP B 1 24 ? -6.477 18.203 13.359 1 90.56 24 ASP B O 1
ATOM 1578 N N . ASP B 1 25 ? -5.254 19.062 14.992 1 93.69 25 ASP B N 1
ATOM 1579 C CA . ASP B 1 25 ? -5.746 18.234 16.078 1 93.69 25 ASP B CA 1
ATOM 1580 C C . ASP B 1 25 ? -5.539 16.75 15.781 1 93.69 25 ASP B C 1
ATOM 1582 O O . ASP B 1 25 ? -6.359 15.914 16.172 1 93.69 25 ASP B O 1
ATOM 1586 N N . LYS B 1 26 ? -4.535 16.422 15.047 1 95.38 26 LYS B N 1
ATOM 1587 C CA . LYS B 1 26 ? -4.156 15.023 14.844 1 95.38 26 LYS B CA 1
ATOM 1588 C C . LYS B 1 26 ? -3.68 14.391 16.141 1 95.38 26 LYS B C 1
ATOM 1590 O O . LYS B 1 26 ? -3.162 15.078 17.031 1 95.38 26 LYS B O 1
ATOM 1595 N N . ALA B 1 27 ? -3.879 13.141 16.203 1 97.44 27 ALA B N 1
ATOM 1596 C CA . ALA B 1 27 ? -3.49 12.398 17.406 1 97.44 27 ALA B CA 1
ATOM 1597 C C . ALA B 1 27 ? -1.973 12.266 17.5 1 97.44 27 ALA B C 1
ATOM 1599 O O . ALA B 1 27 ? -1.306 11.984 16.5 1 97.44 27 ALA B O 1
ATOM 1600 N N . THR B 1 28 ? -1.389 12.375 18.703 1 97 28 THR B N 1
ATOM 1601 C CA . THR B 1 28 ? 0.054 12.32 18.906 1 97 28 THR B CA 1
ATOM 1602 C C . THR B 1 28 ? 0.473 10.945 19.422 1 97 28 THR B C 1
ATOM 1604 O O . THR B 1 28 ? 1.655 10.703 19.672 1 97 28 THR B O 1
ATOM 1607 N N . GLU B 1 29 ? -0.504 10.086 19.531 1 96.81 29 GLU B N 1
ATOM 1608 C CA . GLU B 1 29 ? -0.263 8.734 20.031 1 96.81 29 GLU B CA 1
ATOM 1609 C C . GLU B 1 29 ? -1.248 7.742 19.422 1 96.81 29 GLU B C 1
ATOM 1611 O O . GLU B 1 29 ? -2.291 8.141 18.891 1 96.81 29 GLU B O 1
ATOM 1616 N N . VAL B 1 30 ? -0.841 6.531 19.484 1 96.06 30 VAL B N 1
ATOM 1617 C CA . VAL B 1 30 ? -1.711 5.441 19.062 1 96.06 30 VAL B CA 1
ATOM 1618 C C . VAL B 1 30 ? -2.148 4.621 20.266 1 96.06 30 VAL B C 1
ATOM 1620 O O . VAL B 1 30 ? -1.324 3.963 20.906 1 96.06 30 VAL B O 1
ATOM 1623 N N . ARG B 1 31 ? -3.389 4.711 20.531 1 96.25 31 ARG B N 1
ATOM 1624 C CA . ARG B 1 31 ? -3.955 3.914 21.625 1 96.25 31 ARG B CA 1
ATOM 1625 C C . ARG B 1 31 ? -4.816 2.779 21.078 1 96.25 31 ARG B C 1
ATOM 1627 O O . ARG B 1 31 ? -6.016 2.957 20.844 1 96.25 31 ARG B O 1
ATOM 1634 N N . LEU B 1 32 ? -4.316 1.642 21.047 1 94.94 32 LEU B N 1
ATOM 1635 C CA . LEU B 1 32 ? -4.883 0.521 20.297 1 94.94 32 LEU B CA 1
ATOM 1636 C C . LEU B 1 32 ? -6.203 0.071 20.922 1 94.94 32 LEU B C 1
ATOM 1638 O O . LEU B 1 32 ? -7.074 -0.444 20.219 1 94.94 32 LEU B O 1
ATOM 1642 N N . LEU B 1 33 ? -6.348 0.313 22.125 1 94.69 33 LEU B N 1
ATOM 1643 C CA . LEU B 1 33 ? -7.543 -0.199 22.797 1 94.69 33 LEU B CA 1
ATOM 1644 C C . LEU B 1 33 ? -8.641 0.861 22.828 1 94.69 33 LEU B C 1
ATOM 1646 O O . LEU B 1 33 ? -9.734 0.605 23.328 1 94.69 33 LEU B O 1
ATOM 1650 N N . ASN B 1 34 ? -8.336 1.988 22.359 1 94 34 ASN B N 1
ATOM 1651 C CA . ASN B 1 34 ? -9.312 3.062 22.25 1 94 34 ASN B CA 1
ATOM 1652 C C . ASN B 1 34 ? -10.062 2.998 20.922 1 94 34 ASN B C 1
ATOM 1654 O O . ASN B 1 34 ? -9.445 2.885 19.859 1 94 34 ASN B O 1
ATOM 1658 N N . PHE B 1 35 ? -11.391 3.068 21 1 94.81 35 PHE B N 1
ATOM 1659 C CA . PHE B 1 35 ? -12.195 2.982 19.781 1 94.81 35 PHE B CA 1
ATOM 1660 C C . PHE B 1 35 ? -13.031 4.246 19.594 1 94.81 35 PHE B C 1
ATOM 1662 O O . PHE B 1 35 ? -13.969 4.266 18.797 1 94.81 35 PHE B O 1
ATOM 1669 N N . LYS B 1 36 ? -12.672 5.262 20.25 1 92.75 36 LYS B N 1
ATOM 1670 C CA . LYS B 1 36 ? -13.477 6.477 20.234 1 92.75 36 LYS B CA 1
ATOM 1671 C C . LYS B 1 36 ? -13.18 7.324 19 1 92.75 36 LYS B C 1
ATOM 1673 O O . LYS B 1 36 ? -12.094 7.238 18.438 1 92.75 36 LYS B O 1
ATOM 1678 N N . ARG B 1 37 ? -14.055 8.164 18.75 1 92.19 37 ARG B N 1
ATOM 1679 C CA . ARG B 1 37 ? -13.938 9.078 17.625 1 92.19 37 ARG B CA 1
ATOM 1680 C C . ARG B 1 37 ? -13.047 10.266 17.969 1 92.19 37 ARG B C 1
ATOM 1682 O O . ARG B 1 37 ? -12.961 10.664 19.125 1 92.19 37 ARG B O 1
ATOM 1689 N N . PRO B 1 38 ? -12.477 10.68 17 1 94.5 38 PRO B N 1
ATOM 1690 C CA . PRO B 1 38 ? -12.453 10.297 15.594 1 94.5 38 PRO B CA 1
ATOM 1691 C C . PRO B 1 38 ? -11.211 9.508 15.211 1 94.5 38 PRO B C 1
ATOM 1693 O O . PRO B 1 38 ? -11.234 8.727 14.25 1 94.5 38 PRO B O 1
ATOM 1696 N N . HIS B 1 39 ? -10.148 9.641 15.961 1 96.44 39 HIS B N 1
ATOM 1697 C CA . HIS B 1 39 ? -8.828 9.195 15.523 1 96.44 39 HIS B CA 1
ATOM 1698 C C . HIS B 1 39 ? -8.719 7.672 15.562 1 96.44 39 HIS B C 1
ATOM 1700 O O . HIS B 1 39 ? -8.438 7.035 14.547 1 96.44 39 HIS B O 1
ATOM 1706 N N . MET B 1 40 ? -9.141 7.133 16.703 1 96.94 40 MET B N 1
ATOM 1707 C CA . MET B 1 40 ? -8.914 5.695 16.844 1 96.94 40 MET B CA 1
ATOM 1708 C C . MET B 1 40 ? -10 4.902 16.125 1 96.94 40 MET B C 1
ATOM 1710 O O . MET B 1 40 ? -9.75 3.803 15.633 1 96.94 40 MET B O 1
ATOM 1714 N N . ARG B 1 41 ? -11.195 5.43 16.047 1 96.38 41 ARG B N 1
ATOM 1715 C CA . ARG B 1 41 ? -12.203 4.766 15.219 1 96.38 41 ARG B CA 1
ATOM 1716 C C . ARG B 1 41 ? -11.773 4.727 13.758 1 96.38 41 ARG B C 1
ATOM 1718 O O . ARG B 1 41 ? -11.953 3.713 13.078 1 96.38 41 ARG B O 1
ATOM 1725 N N . ALA B 1 42 ? -11.273 5.832 13.266 1 96.5 42 ALA B N 1
ATOM 1726 C CA . ALA B 1 42 ? -10.758 5.871 11.898 1 96.5 42 ALA B CA 1
ATOM 1727 C C . ALA B 1 42 ? -9.617 4.871 11.711 1 96.5 42 ALA B C 1
ATOM 1729 O O . ALA B 1 42 ? -9.547 4.191 10.688 1 96.5 42 ALA B O 1
ATOM 1730 N N . PHE B 1 43 ? -8.812 4.797 12.703 1 97.88 43 PHE B N 1
ATOM 1731 C CA . PHE B 1 43 ? -7.695 3.859 12.688 1 97.88 43 PHE B CA 1
ATOM 1732 C C . PHE B 1 43 ? -8.188 2.426 12.539 1 97.88 43 PHE B C 1
ATOM 1734 O O . PHE B 1 43 ? -7.758 1.705 11.641 1 97.88 43 PHE B O 1
ATOM 1741 N N . HIS B 1 44 ? -9.102 2.004 13.336 1 98 44 HIS B N 1
ATOM 1742 C CA . HIS B 1 44 ? -9.609 0.636 13.328 1 98 44 HIS B CA 1
ATOM 1743 C C . HIS B 1 44 ? -10.438 0.364 12.078 1 98 44 HIS B C 1
ATOM 1745 O O . HIS B 1 44 ? -10.367 -0.726 11.508 1 98 44 HIS B O 1
ATOM 1751 N N . CYS B 1 45 ? -11.172 1.327 11.609 1 97.5 45 CYS B N 1
ATOM 1752 C CA . CYS B 1 45 ? -11.945 1.149 10.383 1 97.5 45 CYS B CA 1
ATOM 1753 C C . CYS B 1 45 ? -11.031 1.049 9.172 1 97.5 45 CYS B C 1
ATOM 1755 O O . CYS B 1 45 ? -11.281 0.249 8.266 1 97.5 45 CYS B O 1
ATOM 1757 N N . SER B 1 46 ? -10 1.811 9.195 1 97.44 46 SER B N 1
ATOM 1758 C CA . SER B 1 46 ? -9.094 1.825 8.047 1 97.44 46 SER B CA 1
ATOM 1759 C C . SER B 1 46 ? -8.43 0.465 7.852 1 97.44 46 SER B C 1
ATOM 1761 O O . SER B 1 46 ? -8.453 -0.086 6.75 1 97.44 46 SER B O 1
ATOM 1763 N N . TRP B 1 47 ? -7.879 -0.091 8.945 1 97.25 47 TRP B N 1
ATOM 1764 C CA . TRP B 1 47 ? -7.18 -1.355 8.758 1 97.25 47 TRP B CA 1
ATOM 1765 C C . TRP B 1 47 ? -8.164 -2.496 8.523 1 97.25 47 TRP B C 1
ATOM 1767 O O . TRP B 1 47 ? -7.855 -3.457 7.82 1 97.25 47 TRP B O 1
ATOM 1777 N N . PHE B 1 48 ? -9.359 -2.461 9.094 1 97.75 48 PHE B N 1
ATOM 1778 C CA . PHE B 1 48 ? -10.344 -3.512 8.867 1 97.75 48 PHE B CA 1
ATOM 1779 C C . PHE B 1 48 ? -10.82 -3.504 7.418 1 97.75 48 PHE B C 1
ATOM 1781 O O . PHE B 1 48 ? -10.977 -4.562 6.801 1 97.75 48 PHE B O 1
ATOM 1788 N N . CYS B 1 49 ? -11.094 -2.32 6.93 1 97.44 49 CYS B N 1
ATOM 1789 C CA . CYS B 1 49 ? -11.469 -2.195 5.523 1 97.44 49 CYS B CA 1
ATOM 1790 C C . CYS B 1 49 ? -10.352 -2.707 4.621 1 97.44 49 CYS B C 1
ATOM 1792 O O . CYS B 1 49 ? -10.609 -3.426 3.654 1 97.44 49 CYS B O 1
ATOM 1794 N N . PHE B 1 50 ? -9.203 -2.344 4.992 1 97.12 50 PHE B N 1
ATOM 1795 C CA . PHE B 1 50 ? -8.062 -2.791 4.195 1 97.12 50 PHE B CA 1
ATOM 1796 C C . PHE B 1 50 ? -7.895 -4.301 4.301 1 97.12 50 PHE B C 1
ATOM 1798 O O . PHE B 1 50 ? -7.582 -4.965 3.309 1 97.12 50 PHE B O 1
ATOM 1805 N N . PHE B 1 51 ? -8.055 -4.883 5.402 1 97.75 51 PHE B N 1
ATOM 1806 C CA . PHE B 1 51 ? -8.016 -6.328 5.598 1 97.75 51 PHE B CA 1
ATOM 1807 C C . PHE B 1 51 ? -9 -7.027 4.672 1 97.75 51 PHE B C 1
ATOM 1809 O O . PHE B 1 51 ? -8.641 -7.988 3.984 1 97.75 51 PHE B O 1
ATOM 1816 N N . THR B 1 52 ? -10.18 -6.574 4.641 1 97.31 52 THR B N 1
ATOM 1817 C CA . THR B 1 52 ? -11.219 -7.152 3.793 1 97.31 52 THR B CA 1
ATOM 1818 C C . THR B 1 52 ? -10.844 -7.031 2.318 1 97.31 52 THR B C 1
ATOM 1820 O O . THR B 1 52 ? -11.031 -7.977 1.548 1 97.31 52 THR B O 1
ATOM 1823 N N . ALA B 1 53 ? -10.344 -5.914 1.977 1 96.94 53 ALA B N 1
ATOM 1824 C CA . ALA B 1 53 ? -9.938 -5.68 0.592 1 96.94 53 ALA B CA 1
ATOM 1825 C C . ALA B 1 53 ? -8.836 -6.648 0.173 1 96.94 53 ALA B C 1
ATOM 1827 O O . ALA B 1 53 ? -8.875 -7.211 -0.923 1 96.94 53 ALA B O 1
ATOM 1828 N N . PHE B 1 54 ? -7.875 -6.797 1.062 1 94.62 54 PHE B N 1
ATOM 1829 C CA . PHE B 1 54 ? -6.766 -7.691 0.751 1 94.62 54 PHE B CA 1
ATOM 1830 C C . PHE B 1 54 ? -7.234 -9.141 0.705 1 94.62 54 PHE B C 1
ATOM 1832 O O . PHE B 1 54 ? -6.727 -9.938 -0.085 1 94.62 54 PHE B O 1
ATOM 1839 N N . PHE B 1 55 ? -8.164 -9.438 1.505 1 94.62 55 PHE B N 1
ATOM 1840 C CA . PHE B 1 55 ? -8.781 -10.758 1.444 1 94.62 55 PHE B CA 1
ATOM 1841 C C . PHE B 1 55 ? -9.438 -10.984 0.09 1 94.62 55 PHE B C 1
ATOM 1843 O O . PHE B 1 55 ? -9.242 -12.023 -0.539 1 94.62 55 PHE B O 1
ATOM 1850 N N . ILE B 1 56 ? -10.141 -10.031 -0.351 1 94.69 56 ILE B N 1
ATOM 1851 C CA . ILE B 1 56 ? -10.805 -10.102 -1.648 1 94.69 56 ILE B CA 1
ATOM 1852 C C . ILE B 1 56 ? -9.766 -10.25 -2.754 1 94.69 56 ILE B C 1
ATOM 1854 O O . ILE B 1 56 ? -9.883 -11.125 -3.617 1 94.69 56 ILE B O 1
ATOM 1858 N N . TRP B 1 57 ? -8.766 -9.469 -2.676 1 92.44 57 TRP B N 1
ATOM 1859 C CA . TRP B 1 57 ? -7.758 -9.391 -3.73 1 92.44 57 TRP B CA 1
ATOM 1860 C C . TRP B 1 57 ? -6.969 -10.688 -3.832 1 92.44 57 TRP B C 1
ATOM 1862 O O . TRP B 1 57 ? -6.633 -11.133 -4.934 1 92.44 57 TRP B O 1
ATOM 1872 N N . PHE B 1 58 ? -6.746 -11.398 -2.746 1 87.81 58 PHE B N 1
ATOM 1873 C CA . PHE B 1 58 ? -5.859 -12.562 -2.734 1 87.81 58 PHE B CA 1
ATOM 1874 C C . PHE B 1 58 ? -6.66 -13.852 -2.688 1 87.81 58 PHE B C 1
ATOM 1876 O O . PHE B 1 58 ? -6.102 -14.945 -2.83 1 87.81 58 PHE B O 1
ATOM 1883 N N . ALA B 1 59 ? -7.949 -13.781 -2.557 1 88.12 59 ALA B N 1
ATOM 1884 C CA . ALA B 1 59 ? -8.805 -14.953 -2.414 1 88.12 59 ALA B CA 1
ATOM 1885 C C . ALA B 1 59 ? -8.711 -15.852 -3.641 1 88.12 59 ALA B C 1
ATOM 1887 O O . ALA B 1 59 ? -8.836 -17.078 -3.531 1 88.12 59 ALA B O 1
ATOM 1888 N N . ILE B 1 60 ? -8.445 -15.359 -4.695 1 88.19 60 ILE B N 1
ATOM 1889 C CA . ILE B 1 60 ? -8.5 -16.141 -5.93 1 88.19 60 ILE B CA 1
ATOM 1890 C C . ILE B 1 60 ? -7.164 -16.844 -6.148 1 88.19 60 ILE B C 1
ATOM 1892 O O . ILE B 1 60 ? -7.09 -17.812 -6.902 1 88.19 60 ILE B O 1
ATOM 1896 N N . ALA B 1 61 ? -6.121 -16.391 -5.543 1 80.19 61 ALA B N 1
ATOM 1897 C CA . ALA B 1 61 ? -4.777 -16.906 -5.797 1 80.19 61 ALA B CA 1
ATOM 1898 C C . ALA B 1 61 ? -4.715 -18.406 -5.57 1 80.19 61 ALA B C 1
ATOM 1900 O O . ALA B 1 61 ? -4.246 -19.156 -6.434 1 80.19 61 ALA B O 1
ATOM 1901 N N . PRO B 1 62 ? -5.227 -18.922 -4.516 1 78.62 62 PRO B N 1
ATOM 1902 C CA . PRO B 1 62 ? -5.18 -20.359 -4.305 1 78.62 62 PRO B CA 1
ATOM 1903 C C . PRO B 1 62 ? -6.082 -21.125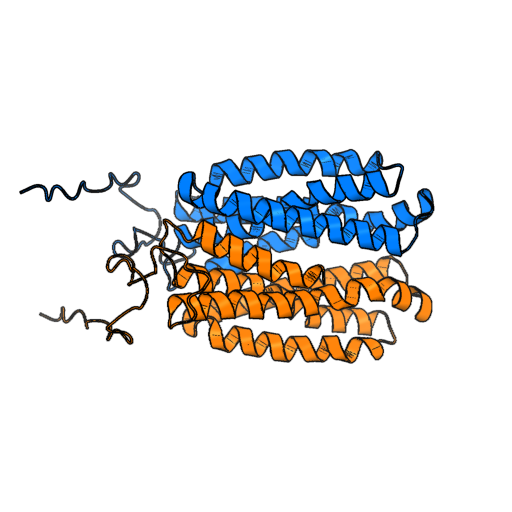 -5.273 1 78.62 62 PRO B C 1
ATOM 1905 O O . PRO B 1 62 ? -5.898 -22.328 -5.473 1 78.62 62 PRO B O 1
ATOM 1908 N N . LEU B 1 63 ? -6.973 -20.484 -5.871 1 83.69 63 LEU B N 1
ATOM 1909 C CA . LEU B 1 63 ? -7.934 -21.125 -6.758 1 83.69 63 LEU B CA 1
ATOM 1910 C C . LEU B 1 63 ? -7.402 -21.188 -8.188 1 83.69 63 LEU B C 1
ATOM 1912 O O . LEU B 1 63 ? -7.93 -21.922 -9.023 1 83.69 63 LEU B O 1
ATOM 1916 N N . LEU B 1 64 ? -6.359 -20.469 -8.461 1 85.5 64 LEU B N 1
ATOM 1917 C CA . LEU B 1 64 ? -5.883 -20.312 -9.836 1 85.5 64 LEU B CA 1
ATOM 1918 C C . LEU B 1 64 ? -5.352 -21.641 -10.375 1 85.5 64 LEU B C 1
ATOM 1920 O O . LEU B 1 64 ? -5.508 -21.938 -11.555 1 85.5 64 LEU B O 1
ATOM 1924 N N . ALA B 1 65 ? -4.762 -22.375 -9.5 1 80.81 65 ALA B N 1
ATOM 1925 C CA . ALA B 1 65 ? -4.262 -23.672 -9.93 1 80.81 65 ALA B CA 1
ATOM 1926 C C . ALA B 1 65 ? -5.406 -24.578 -10.398 1 80.81 65 ALA B C 1
ATOM 1928 O O . ALA B 1 65 ? -5.309 -25.219 -11.445 1 80.81 65 ALA B O 1
ATOM 1929 N N . GLU B 1 66 ? -6.449 -24.625 -9.641 1 84.06 66 GLU B N 1
ATOM 1930 C CA . GLU B 1 66 ? -7.613 -25.438 -9.984 1 84.06 66 GLU B CA 1
ATOM 1931 C C . GLU B 1 66 ? -8.312 -24.891 -11.234 1 84.06 66 GLU B C 1
ATOM 1933 O O . GLU B 1 66 ? -8.75 -25.672 -12.086 1 84.06 66 GLU B O 1
ATOM 1938 N N . ILE B 1 67 ? -8.414 -23.625 -11.375 1 89.56 67 ILE B N 1
ATOM 1939 C CA . ILE B 1 67 ? -9.047 -23 -12.523 1 89.56 67 ILE B CA 1
ATOM 1940 C C . ILE B 1 67 ? -8.258 -23.312 -13.789 1 89.56 67 ILE B C 1
ATOM 1942 O O . ILE B 1 67 ? -8.844 -23.609 -14.836 1 89.56 67 ILE B O 1
ATOM 1946 N N . LYS B 1 68 ? -6.973 -23.25 -13.672 1 89.12 68 LYS B N 1
ATOM 1947 C CA . LYS B 1 68 ? -6.102 -23.562 -14.805 1 89.12 68 LYS B CA 1
ATOM 1948 C C . LYS B 1 68 ? -6.352 -24.969 -15.328 1 89.12 68 LYS B C 1
ATOM 1950 O O . LYS B 1 68 ? -6.5 -25.172 -16.531 1 89.12 68 LYS B O 1
ATOM 1955 N N . ILE B 1 69 ? -6.445 -25.938 -14.453 1 87.62 69 ILE B N 1
ATOM 1956 C CA . ILE B 1 69 ? -6.609 -27.328 -14.812 1 87.62 69 ILE B CA 1
ATOM 1957 C C . ILE B 1 69 ? -8.016 -27.562 -15.359 1 87.62 69 ILE B C 1
ATOM 1959 O O . ILE B 1 69 ? -8.188 -28.188 -16.406 1 87.62 69 ILE B O 1
ATOM 1963 N N . THR B 1 70 ? -8.969 -27.031 -14.727 1 92.69 70 THR B N 1
ATOM 1964 C CA . THR B 1 70 ? -10.367 -27.266 -15.07 1 92.69 70 THR B CA 1
ATOM 1965 C C . THR B 1 70 ? -10.711 -26.656 -16.422 1 92.69 70 THR B C 1
ATOM 1967 O O . THR B 1 70 ? -11.438 -27.266 -17.219 1 92.69 70 THR B O 1
ATOM 1970 N N . LEU B 1 71 ? -10.164 -25.516 -16.688 1 95.62 71 LEU B N 1
ATOM 1971 C CA . LEU B 1 71 ? -10.508 -24.812 -17.922 1 95.62 71 LEU B CA 1
ATOM 1972 C C . LEU B 1 71 ? -9.438 -25.016 -18.984 1 95.62 71 LEU B C 1
ATOM 1974 O O . LEU B 1 71 ? -9.578 -24.547 -20.109 1 95.62 71 LEU B O 1
ATOM 1978 N N . GLY B 1 72 ? -8.367 -25.719 -18.672 1 94.81 72 GLY B N 1
ATOM 1979 C CA . GLY B 1 72 ? -7.289 -25.969 -19.609 1 94.81 72 GLY B CA 1
ATOM 1980 C C . GLY B 1 72 ? -6.574 -24.719 -20.062 1 94.81 72 GLY B C 1
ATOM 1981 O O . GLY B 1 72 ? -6.316 -24.531 -21.25 1 94.81 72 GLY B O 1
ATOM 1982 N N . LEU B 1 73 ? -6.316 -23.859 -19.078 1 94.06 73 LEU B N 1
ATOM 1983 C CA . 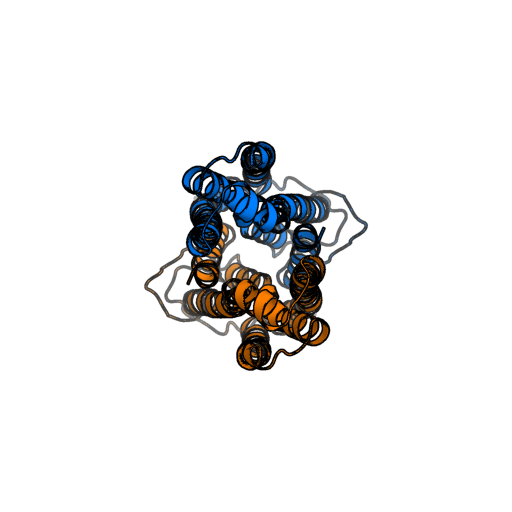LEU B 1 73 ? -5.68 -22.594 -19.422 1 94.06 73 LEU B CA 1
ATOM 1984 C C . LEU B 1 73 ? -4.168 -22.75 -19.516 1 94.06 73 LEU B C 1
ATOM 1986 O O . LEU B 1 73 ? -3.584 -23.609 -18.844 1 94.06 73 LEU B O 1
ATOM 1990 N N . THR B 1 74 ? -3.635 -21.859 -20.359 1 92.12 74 THR B N 1
ATOM 1991 C CA . THR B 1 74 ? -2.182 -21.828 -20.469 1 92.12 74 THR B CA 1
ATOM 1992 C C . THR B 1 74 ? -1.569 -20.969 -19.359 1 92.12 74 THR B C 1
ATOM 1994 O O . THR B 1 74 ? -2.275 -20.219 -18.688 1 92.12 74 THR B O 1
ATOM 1997 N N . LYS B 1 75 ? -0.235 -21.078 -19.203 1 85.5 75 LYS B N 1
ATOM 1998 C CA . LYS B 1 75 ? 0.494 -20.25 -18.25 1 85.5 75 LYS B CA 1
ATOM 1999 C C . LYS B 1 75 ? 0.381 -18.766 -18.609 1 85.5 75 LYS B C 1
ATOM 2001 O O . LYS B 1 75 ? 0.282 -17.922 -17.719 1 85.5 75 LYS B O 1
ATOM 2006 N N . LYS B 1 76 ? 0.406 -18.578 -19.844 1 90.88 76 LYS B N 1
ATOM 2007 C CA . LYS B 1 76 ? 0.313 -17.203 -20.312 1 90.88 76 LYS B CA 1
ATOM 2008 C C . LYS B 1 76 ? -1.043 -16.594 -19.969 1 90.88 76 LYS B C 1
ATOM 2010 O O . LYS B 1 76 ? -1.128 -15.414 -19.609 1 90.88 76 LYS B O 1
ATOM 2015 N N . GLU B 1 77 ? -2.047 -17.375 -20.047 1 93.56 77 GLU B N 1
ATOM 2016 C CA . GLU B 1 77 ? -3.387 -16.891 -19.734 1 93.56 77 GLU B CA 1
ATOM 2017 C C . GLU B 1 77 ? -3.52 -16.594 -18.234 1 93.56 77 GLU B C 1
ATOM 2019 O O . GLU B 1 77 ? -4.148 -15.602 -17.859 1 93.56 77 GLU B O 1
ATOM 2024 N N . ILE B 1 78 ? -2.932 -17.391 -17.453 1 88.5 78 ILE B N 1
ATOM 2025 C CA . ILE B 1 78 ? -2.93 -17.172 -16.016 1 88.5 78 ILE B CA 1
ATOM 2026 C C . ILE B 1 78 ? -2.15 -15.891 -15.695 1 88.5 78 ILE B C 1
ATOM 2028 O O . ILE B 1 78 ? -2.6 -15.062 -14.898 1 88.5 78 ILE B O 1
ATOM 2032 N N . TRP B 1 79 ? -1.078 -15.727 -16.344 1 86.38 79 TRP B N 1
ATOM 2033 C CA . TRP B 1 79 ? -0.262 -14.531 -16.141 1 86.38 79 TRP B CA 1
ATOM 2034 C C . TRP B 1 79 ? -1.013 -13.281 -16.578 1 86.38 79 TRP B C 1
ATOM 2036 O O . TRP B 1 79 ? -0.975 -12.258 -15.891 1 86.38 79 TRP B O 1
ATOM 2046 N N . THR B 1 80 ? -1.676 -13.398 -17.656 1 92.5 80 THR B N 1
ATOM 2047 C CA . THR B 1 80 ? -2.473 -12.281 -18.141 1 92.5 80 THR B CA 1
ATOM 2048 C C . THR B 1 80 ? -3.553 -11.898 -17.125 1 92.5 80 THR B C 1
ATOM 2050 O O . THR B 1 80 ? -3.838 -10.719 -16.938 1 92.5 80 THR B O 1
ATOM 2053 N N . SER B 1 81 ? -4.141 -12.898 -16.547 1 92.94 81 SER B N 1
ATOM 2054 C CA . SER B 1 81 ? -5.148 -12.609 -15.531 1 92.94 81 SER B CA 1
ATOM 2055 C C . SER B 1 81 ? -4.551 -11.844 -14.359 1 92.94 81 SER B C 1
ATOM 2057 O O . SER B 1 81 ? -5.191 -10.945 -13.805 1 92.94 81 SER B O 1
ATOM 2059 N N . ASN B 1 82 ? -3.35 -12.133 -13.992 1 88.88 82 ASN B N 1
ATOM 2060 C CA . ASN B 1 82 ? -2.664 -11.406 -12.922 1 88.88 82 ASN B CA 1
ATOM 2061 C C . ASN B 1 82 ? -2.381 -9.961 -13.312 1 88.88 82 ASN B C 1
ATOM 2063 O O . ASN B 1 82 ? -2.539 -9.047 -12.5 1 88.88 82 ASN B O 1
ATOM 2067 N N . ILE B 1 83 ? -1.944 -9.758 -14.516 1 90.81 83 ILE B N 1
ATOM 2068 C CA . ILE B 1 83 ? -1.676 -8.414 -15.023 1 9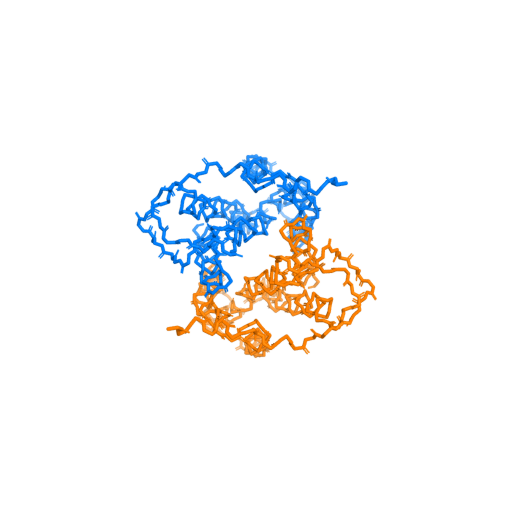0.81 83 ILE B CA 1
ATOM 2069 C C . ILE B 1 83 ? -2.961 -7.594 -15.008 1 90.81 83 ILE B C 1
ATOM 2071 O O . ILE B 1 83 ? -2.943 -6.406 -14.672 1 90.81 83 ILE B O 1
ATOM 2075 N N . CYS B 1 84 ? -4.027 -8.234 -15.344 1 95.31 84 CYS B N 1
ATOM 2076 C CA . CYS B 1 84 ? -5.312 -7.547 -15.352 1 95.31 84 CYS B CA 1
ATOM 2077 C C . CYS B 1 84 ? -5.711 -7.113 -13.945 1 95.31 84 CYS B C 1
ATOM 2079 O O . CYS B 1 84 ? -6.266 -6.027 -13.766 1 95.31 84 CYS B O 1
ATOM 2081 N N . SER B 1 85 ? -5.434 -7.949 -13.031 1 94.12 85 SER B N 1
ATOM 2082 C CA . SER B 1 85 ? -5.699 -7.586 -11.641 1 94.12 85 SER B CA 1
ATOM 2083 C C . SER B 1 85 ? -4.906 -6.348 -11.234 1 94.12 85 SER B C 1
ATOM 2085 O O . SER B 1 85 ? -5.469 -5.402 -10.672 1 94.12 85 SER B O 1
ATOM 2087 N N . VAL B 1 86 ? -3.646 -6.285 -11.57 1 92.75 86 VAL B N 1
ATOM 2088 C CA . VAL B 1 86 ? -2.781 -5.16 -11.234 1 92.75 86 VAL B CA 1
ATOM 2089 C C . VAL B 1 86 ? -3.25 -3.91 -11.969 1 92.75 86 VAL B C 1
ATOM 2091 O O . VAL B 1 86 ? -3.293 -2.82 -11.398 1 92.75 86 VAL B O 1
ATOM 2094 N N . ALA B 1 87 ? -3.621 -4.094 -13.188 1 96.25 87 ALA B N 1
ATOM 2095 C CA . ALA B 1 87 ? -4.125 -2.984 -13.992 1 96.25 87 ALA B CA 1
ATOM 2096 C C . ALA B 1 87 ? -5.383 -2.383 -13.367 1 96.25 87 ALA B C 1
ATOM 2098 O O . ALA B 1 87 ? -5.543 -1.16 -13.336 1 96.25 87 ALA B O 1
ATOM 2099 N N . GLY B 1 88 ? -6.258 -3.221 -12.922 1 97.06 88 GLY B N 1
ATOM 2100 C CA . GLY B 1 88 ? -7.441 -2.73 -12.234 1 97.06 88 GLY B CA 1
ATOM 2101 C C . GLY B 1 88 ? -7.113 -1.913 -11 1 97.06 88 GLY B C 1
ATOM 2102 O O . GLY B 1 88 ? -7.723 -0.869 -10.758 1 97.06 88 GLY B O 1
ATOM 2103 N N . THR B 1 89 ? -6.18 -2.365 -10.227 1 96.31 89 THR B N 1
ATOM 2104 C CA . THR B 1 89 ? -5.734 -1.664 -9.031 1 96.31 89 THR B CA 1
ATOM 2105 C C . THR B 1 89 ? -5.207 -0.275 -9.375 1 96.31 89 THR B C 1
ATOM 2107 O O . THR B 1 89 ? -5.609 0.718 -8.766 1 96.31 89 THR B O 1
ATOM 2110 N N . ILE B 1 90 ? -4.363 -0.265 -10.383 1 96.44 90 ILE B N 1
ATOM 2111 C CA . ILE B 1 90 ? -3.734 0.988 -10.789 1 96.44 90 ILE B CA 1
ATOM 2112 C C . ILE B 1 90 ? -4.797 1.957 -11.297 1 96.44 90 ILE B C 1
ATOM 2114 O O . ILE B 1 90 ? -4.812 3.129 -10.914 1 96.44 90 ILE B O 1
ATOM 2118 N N . PHE B 1 91 ? -5.656 1.484 -12.102 1 97.19 91 PHE B N 1
ATOM 2119 C CA . PHE B 1 91 ? -6.727 2.297 -12.664 1 97.19 91 PHE B CA 1
ATOM 2120 C C . PHE B 1 91 ? -7.566 2.934 -11.562 1 97.19 91 PHE B C 1
ATOM 2122 O O . PHE B 1 91 ? -7.785 4.148 -11.57 1 97.19 91 PHE B O 1
ATOM 2129 N N . LEU B 1 92 ? -7.957 2.146 -10.648 1 97.38 92 LEU B N 1
ATOM 2130 C CA . LEU B 1 92 ? -8.852 2.656 -9.617 1 97.38 92 LEU B CA 1
ATOM 2131 C C . LEU B 1 92 ? -8.102 3.559 -8.641 1 97.38 92 LEU B C 1
ATOM 2133 O O . LEU B 1 92 ? -8.695 4.441 -8.023 1 97.38 92 LEU B O 1
ATOM 2137 N N . ARG B 1 93 ? -6.828 3.396 -8.461 1 96.06 93 ARG B N 1
ATOM 2138 C CA . ARG B 1 93 ? -6.047 4.301 -7.625 1 96.06 93 ARG B CA 1
ATOM 2139 C C . ARG B 1 93 ? -6.098 5.727 -8.156 1 96.06 93 ARG B C 1
ATOM 2141 O O . ARG B 1 93 ? -6.223 6.684 -7.391 1 96.06 93 ARG B O 1
ATOM 2148 N N . PHE B 1 94 ? -6.047 5.852 -9.414 1 95.44 94 PHE B N 1
ATOM 2149 C CA . PHE B 1 94 ? -6.051 7.176 -10.016 1 95.44 94 PHE B 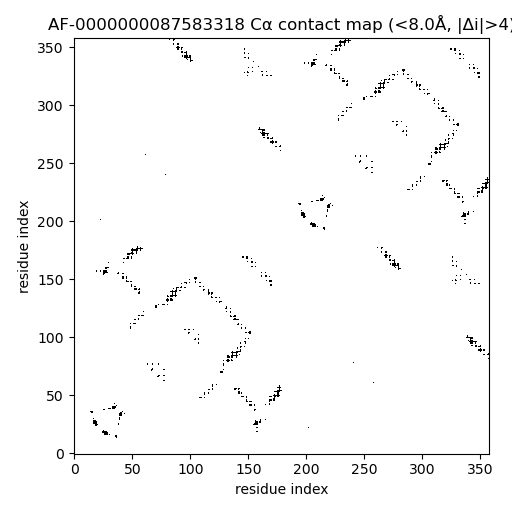CA 1
ATOM 2150 C C . PHE B 1 94 ? -7.414 7.844 -9.852 1 95.44 94 PHE B C 1
ATOM 2152 O O . PHE B 1 94 ? -7.504 9.07 -9.781 1 95.44 94 PHE B O 1
ATOM 2159 N N . VAL B 1 95 ? -8.383 7.051 -9.695 1 96.06 95 VAL B N 1
ATOM 2160 C CA . VAL B 1 95 ? -9.727 7.578 -9.461 1 96.06 95 VAL B CA 1
ATOM 2161 C C . VAL B 1 95 ? -9.906 7.898 -7.98 1 96.06 95 VAL B C 1
ATOM 2163 O O . VAL B 1 95 ? -10.438 8.945 -7.621 1 96.06 95 VAL B O 1
ATOM 2166 N N . ASN B 1 96 ? -9.367 7.086 -7.156 1 95.31 96 ASN B N 1
ATOM 2167 C CA . ASN B 1 96 ? -9.594 7.18 -5.715 1 95.31 96 ASN B CA 1
ATOM 2168 C C . ASN B 1 96 ? -8.82 8.352 -5.105 1 95.31 96 ASN B C 1
ATOM 2170 O O . ASN B 1 96 ? -9.258 8.93 -4.109 1 95.31 96 ASN B O 1
ATOM 2174 N N . GLY B 1 97 ? -7.734 8.672 -5.727 1 94.69 97 GLY B N 1
ATOM 2175 C CA . GLY B 1 97 ? -6.934 9.766 -5.184 1 94.69 97 GLY B CA 1
ATOM 2176 C C . GLY B 1 97 ? -7.707 11.062 -5.043 1 94.69 97 GLY B C 1
ATOM 2177 O O . GLY B 1 97 ? -7.934 11.539 -3.93 1 94.69 97 GLY B O 1
ATOM 2178 N N . PRO B 1 98 ? -8.148 11.578 -6.184 1 95.56 98 PRO B N 1
ATOM 2179 C CA . PRO B 1 98 ? -8.945 12.805 -6.145 1 95.56 98 PRO B CA 1
ATOM 2180 C C . PRO B 1 98 ? -10.234 12.641 -5.336 1 95.56 98 PRO B C 1
ATOM 2182 O O . PRO B 1 98 ? -10.688 13.594 -4.699 1 95.56 98 PRO B O 1
ATOM 2185 N N . LEU B 1 99 ? -10.82 11.508 -5.297 1 96.19 99 LEU B N 1
ATOM 2186 C CA . LEU B 1 99 ? -12.031 11.258 -4.516 1 96.19 99 LEU B CA 1
ATOM 2187 C C . LEU B 1 99 ? -11.75 11.406 -3.023 1 96.19 99 LEU B C 1
ATOM 2189 O O . LEU B 1 99 ? -12.57 11.961 -2.287 1 96.19 99 LEU B O 1
ATOM 2193 N N . CYS B 1 100 ? -10.633 10.891 -2.6 1 95.81 100 CYS B N 1
ATOM 2194 C CA . CYS B 1 100 ? -10.25 11.016 -1.197 1 95.81 100 CYS B CA 1
ATOM 2195 C C . CYS B 1 100 ? -9.992 12.477 -0.835 1 95.81 100 CYS B C 1
ATOM 2197 O O . CYS B 1 100 ? -10.352 12.922 0.258 1 95.81 100 CYS B O 1
ATOM 2199 N N . ASP B 1 101 ? -9.406 13.211 -1.808 1 96.25 101 ASP B N 1
ATOM 2200 C CA . ASP B 1 101 ? -9.125 14.617 -1.561 1 96.25 101 ASP B CA 1
ATOM 2201 C C . ASP B 1 101 ? -10.414 15.414 -1.382 1 96.25 101 ASP B C 1
ATOM 2203 O O . ASP B 1 101 ? -10.461 16.344 -0.578 1 96.25 101 ASP B O 1
ATOM 2207 N N . LYS B 1 102 ? -11.398 14.977 -2.07 1 96 102 LYS B N 1
ATOM 2208 C CA . LYS B 1 102 ? -12.641 15.75 -2.076 1 96 102 LYS B CA 1
ATOM 2209 C C . LYS B 1 102 ? -13.602 15.258 -1.001 1 96 102 LYS B C 1
ATOM 2211 O O . LYS B 1 102 ? -14.227 16.062 -0.303 1 96 102 LYS B O 1
ATOM 2216 N N . TYR B 1 103 ? -13.727 13.945 -0.823 1 95.75 103 TYR B N 1
ATOM 2217 C CA . TYR B 1 103 ? -14.812 13.406 -0.018 1 95.75 103 TYR B CA 1
ATOM 2218 C C . TYR B 1 103 ? -14.273 12.688 1.215 1 95.75 103 TYR B C 1
ATOM 2220 O O . TYR B 1 103 ? -15.047 12.227 2.055 1 95.75 103 TYR B O 1
ATOM 2228 N N . GLY B 1 104 ? -13.008 12.609 1.348 1 94.69 104 GLY B N 1
ATOM 2229 C CA . GLY B 1 104 ? -12.445 11.766 2.393 1 94.69 104 GLY B CA 1
ATOM 2230 C C . GLY B 1 104 ? -12.383 10.305 2.008 1 94.69 104 GLY B C 1
ATOM 2231 O O . GLY B 1 104 ? -12.727 9.938 0.88 1 94.69 104 GLY B O 1
ATOM 2232 N N . ALA B 1 105 ? -11.977 9.5 2.963 1 95.44 105 ALA B N 1
ATOM 2233 C CA . ALA B 1 105 ? -11.68 8.102 2.648 1 95.44 105 ALA B CA 1
ATOM 2234 C C . ALA B 1 105 ? -12.859 7.195 3.008 1 95.44 105 ALA B C 1
ATOM 2236 O O . ALA B 1 105 ? -13.031 6.129 2.416 1 95.44 105 ALA B O 1
ATOM 2237 N N . ARG B 1 106 ? -13.68 7.602 3.883 1 94.75 106 ARG B N 1
ATOM 2238 C CA . ARG B 1 106 ? -14.664 6.723 4.508 1 94.75 106 ARG B CA 1
ATOM 2239 C C . ARG B 1 106 ? -15.656 6.195 3.477 1 94.75 106 ARG B C 1
ATOM 2241 O O . ARG B 1 106 ? -15.781 4.984 3.291 1 94.75 106 ARG B O 1
ATOM 2248 N N . ILE B 1 107 ? -16.25 7.031 2.777 1 95.25 107 ILE B N 1
ATOM 2249 C CA . ILE B 1 107 ? -17.344 6.66 1.886 1 95.25 107 ILE B CA 1
ATOM 2250 C C . ILE B 1 107 ? -16.781 6 0.628 1 95.25 107 ILE B C 1
ATOM 2252 O O . ILE B 1 107 ? -17.188 4.891 0.272 1 95.25 107 ILE B O 1
ATOM 2256 N N . PRO B 1 108 ? -15.82 6.566 -0.005 1 96.19 108 PRO B N 1
ATOM 2257 C CA . PRO B 1 108 ? -15.297 5.918 -1.207 1 96.19 108 PRO B CA 1
ATOM 2258 C C . PRO B 1 108 ? -14.727 4.527 -0.926 1 96.19 108 PRO B C 1
ATOM 2260 O O . PRO B 1 108 ? -14.93 3.604 -1.72 1 96.19 108 PRO B O 1
ATOM 2263 N N . MET B 1 109 ? -14.047 4.363 0.143 1 96.88 109 MET B N 1
ATOM 2264 C CA . MET B 1 109 ? -13.477 3.062 0.463 1 96.88 109 MET B CA 1
ATOM 2265 C C . MET B 1 109 ? -14.562 2.012 0.641 1 96.88 109 MET B C 1
ATOM 2267 O O . MET B 1 109 ? -14.43 0.884 0.166 1 96.88 109 MET B O 1
ATOM 2271 N N . SER B 1 110 ? -15.656 2.354 1.288 1 96.56 110 SER B N 1
ATOM 2272 C CA . SER B 1 110 ? -16.781 1.438 1.481 1 96.56 110 SER B CA 1
ATOM 2273 C C . SER B 1 110 ? -17.406 1.039 0.148 1 96.56 110 SER B C 1
ATOM 2275 O O . SER B 1 110 ? -17.703 -0.134 -0.074 1 96.56 110 SER B O 1
ATOM 2277 N N . ILE B 1 111 ? -17.531 1.939 -0.686 1 96.94 111 ILE B N 1
ATOM 2278 C CA . ILE B 1 111 ? -18.141 1.691 -1.988 1 96.94 111 ILE B CA 1
ATOM 2279 C C . ILE B 1 111 ? -17.266 0.726 -2.789 1 96.94 111 ILE B C 1
ATOM 2281 O O . ILE B 1 111 ? -17.781 -0.225 -3.391 1 96.94 111 ILE B O 1
ATOM 2285 N N . ILE B 1 112 ? -16 0.905 -2.775 1 96.88 112 ILE B N 1
ATOM 2286 C CA . ILE B 1 112 ? -15.078 0.071 -3.535 1 96.88 112 ILE B CA 1
ATOM 2287 C C . ILE B 1 112 ? -15.117 -1.359 -3 1 96.88 112 ILE B C 1
ATOM 2289 O O . ILE B 1 112 ? -15.094 -2.318 -3.775 1 96.88 112 ILE B O 1
ATOM 2293 N N . LEU B 1 113 ? -15.18 -1.468 -1.684 1 96.94 113 LEU B N 1
ATOM 2294 C CA . LEU B 1 113 ? -15.203 -2.797 -1.081 1 96.94 113 LEU B CA 1
ATOM 2295 C C . LEU B 1 113 ? -16.469 -3.555 -1.486 1 96.94 113 LEU B C 1
ATOM 2297 O O . LEU B 1 113 ? -16.391 -4.738 -1.819 1 96.94 113 LEU B O 1
ATOM 2301 N N . VAL B 1 114 ? -17.562 -2.865 -1.486 1 97.06 114 VAL B N 1
ATOM 2302 C CA . VAL B 1 114 ? -18.812 -3.49 -1.882 1 97.06 114 VAL B CA 1
ATOM 2303 C C . VAL B 1 114 ? -18.75 -3.898 -3.352 1 97.06 114 VAL B C 1
ATOM 2305 O O . VAL B 1 114 ? -19.109 -5.023 -3.705 1 97.06 114 VAL B O 1
ATOM 2308 N N . PHE B 1 115 ? -18.219 -3.068 -4.145 1 97.31 115 PHE B N 1
ATOM 2309 C CA . PHE B 1 115 ? -18.141 -3.33 -5.578 1 97.31 115 PHE B CA 1
ATOM 2310 C C . PHE B 1 115 ? -17.188 -4.477 -5.867 1 97.31 115 PHE B C 1
ATOM 2312 O O . PHE B 1 115 ? -17.469 -5.336 -6.703 1 97.31 115 PHE B O 1
ATOM 2319 N N . ALA B 1 116 ? -16.078 -4.488 -5.234 1 96.75 116 ALA B N 1
ATOM 2320 C CA . ALA B 1 116 ? -15.047 -5.496 -5.496 1 96.75 116 ALA B CA 1
ATOM 2321 C C . ALA B 1 116 ? -15.477 -6.863 -4.977 1 96.75 116 ALA B C 1
ATOM 2323 O O . ALA B 1 116 ? -15.008 -7.898 -5.457 1 96.75 116 ALA B O 1
ATOM 2324 N N . SER B 1 117 ? -16.375 -6.887 -3.988 1 96.94 117 SER B N 1
ATOM 2325 C CA . SER B 1 117 ? -16.828 -8.148 -3.42 1 96.94 117 SER B CA 1
ATOM 2326 C C . SER B 1 117 ? -17.703 -8.922 -4.406 1 96.94 117 SER B C 1
ATOM 2328 O O . SER B 1 117 ? -17.734 -10.156 -4.383 1 96.94 117 SER B O 1
ATOM 2330 N N . ILE B 1 118 ? -18.328 -8.266 -5.281 1 97.31 118 ILE B N 1
ATOM 2331 C CA . ILE B 1 118 ? -19.25 -8.875 -6.23 1 97.31 118 ILE B CA 1
ATOM 2332 C C . ILE B 1 118 ? -18.484 -9.758 -7.207 1 97.31 118 ILE B C 1
ATOM 2334 O O . ILE B 1 118 ? -18.719 -10.961 -7.297 1 97.31 118 ILE B O 1
ATOM 2338 N N . PRO B 1 119 ? -17.5 -9.227 -7.914 1 97.06 119 PRO B N 1
ATOM 2339 C CA . PRO B 1 119 ? -16.734 -10.102 -8.797 1 97.06 119 PRO B CA 1
ATOM 2340 C C . PRO B 1 119 ? -16.016 -11.219 -8.047 1 97.06 119 PRO B C 1
ATOM 2342 O O . PRO B 1 119 ? -15.836 -12.32 -8.586 1 97.06 119 PRO B O 1
ATOM 2345 N N . CYS B 1 120 ? -15.562 -10.969 -6.895 1 95.56 120 CYS B N 1
ATOM 2346 C CA . CYS B 1 120 ? -14.922 -12.016 -6.105 1 95.56 120 CYS B CA 1
ATOM 2347 C C . CYS B 1 120 ? -15.883 -13.18 -5.879 1 95.56 120 CYS B C 1
ATOM 2349 O O . CYS B 1 120 ? -15.492 -14.344 -6.031 1 95.56 120 CYS B O 1
ATOM 2351 N N . ALA B 1 121 ? -17.125 -12.891 -5.613 1 95.12 121 ALA B N 1
ATOM 2352 C CA . ALA B 1 121 ? -18.141 -13.914 -5.391 1 95.12 121 ALA B CA 1
ATOM 2353 C C . ALA B 1 121 ? -18.469 -14.656 -6.684 1 95.12 121 ALA B C 1
ATOM 2355 O O . ALA B 1 121 ? -18.922 -15.797 -6.652 1 95.12 121 ALA B O 1
ATOM 2356 N N . CYS B 1 122 ? -18.156 -14.109 -7.781 1 96 122 CYS B N 1
ATOM 2357 C CA . CYS B 1 122 ? -18.5 -14.68 -9.078 1 96 122 CYS B CA 1
ATOM 2358 C C . CYS B 1 122 ? -17.344 -15.492 -9.648 1 96 122 CYS B C 1
ATOM 2360 O O . CYS B 1 122 ? -17.359 -15.883 -10.812 1 96 122 CYS B O 1
ATOM 2362 N N . THR B 1 123 ? -16.359 -15.758 -8.898 1 94.5 123 THR B N 1
ATOM 2363 C CA . THR B 1 123 ? -15.188 -16.5 -9.367 1 94.5 123 THR B CA 1
ATOM 2364 C C . THR B 1 123 ? -15.586 -17.891 -9.859 1 94.5 123 THR B C 1
ATOM 2366 O O . THR B 1 123 ? -15.031 -18.391 -10.844 1 94.5 123 THR B O 1
ATOM 2369 N N . GLY B 1 124 ? -16.516 -18.5 -9.25 1 91.5 124 GLY B N 1
ATOM 2370 C CA . GLY B 1 124 ? -16.969 -19.828 -9.625 1 91.5 124 GLY B CA 1
ATOM 2371 C C . GLY B 1 124 ? -17.641 -19.859 -10.984 1 91.5 124 GLY B C 1
ATOM 2372 O O . GLY B 1 124 ? -17.844 -20.938 -11.562 1 91.5 124 GLY B O 1
ATOM 2373 N N . LEU B 1 125 ? -17.922 -18.719 -11.539 1 94 125 LEU B N 1
ATOM 2374 C CA . LEU B 1 125 ? -18.641 -18.641 -12.805 1 94 125 LEU B CA 1
ATOM 2375 C C . LEU B 1 125 ? -17.688 -18.453 -13.969 1 94 125 LEU B C 1
ATOM 2377 O O . LEU B 1 125 ? -18.109 -18.406 -15.125 1 94 125 LEU B O 1
ATOM 2381 N N .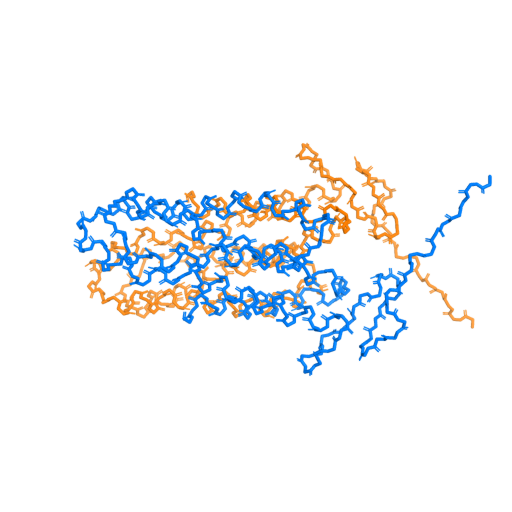 VAL B 1 126 ? -16.422 -18.391 -13.703 1 95.5 126 VAL B N 1
ATOM 2382 C CA . VAL B 1 126 ? -15.422 -18.203 -14.75 1 95.5 126 VAL B CA 1
ATOM 2383 C C . VAL B 1 126 ? -15.406 -19.422 -15.672 1 95.5 126 VAL B C 1
ATOM 2385 O O . VAL B 1 126 ? -15.375 -20.562 -15.211 1 95.5 126 VAL B O 1
ATOM 2388 N N . ASN B 1 127 ? -15.438 -19.172 -17.031 1 96.31 127 ASN B N 1
ATOM 2389 C CA . ASN B 1 127 ? -15.516 -20.297 -17.953 1 96.31 127 ASN B CA 1
ATOM 2390 C C . ASN B 1 127 ? -14.547 -20.141 -19.125 1 96.31 127 ASN B C 1
ATOM 2392 O O . ASN B 1 127 ? -14.555 -20.938 -20.062 1 96.31 127 ASN B O 1
ATOM 2396 N N . SER B 1 128 ? -13.805 -19.062 -19.094 1 97.38 128 SER B N 1
ATOM 2397 C CA . SER B 1 128 ? -12.812 -18.828 -20.141 1 97.38 128 SER B CA 1
ATOM 2398 C C . SER B 1 128 ? -11.672 -17.953 -19.625 1 97.38 128 SER B C 1
ATOM 2400 O O . SER B 1 128 ? -11.766 -17.359 -18.547 1 97.38 128 SER B O 1
ATOM 2402 N N . ALA B 1 129 ? -10.641 -17.875 -20.438 1 96.88 129 ALA B N 1
ATOM 2403 C CA . ALA B 1 129 ? -9.508 -17.016 -20.109 1 96.88 129 ALA B CA 1
ATOM 2404 C C . ALA B 1 129 ? -9.93 -15.547 -20.078 1 96.88 129 ALA B C 1
ATOM 2406 O O . ALA B 1 129 ? -9.5 -14.797 -19.188 1 96.88 129 ALA B O 1
ATOM 2407 N N . THR B 1 130 ? -10.742 -15.242 -21 1 97.75 130 THR B N 1
ATOM 2408 C CA . THR B 1 130 ? -11.203 -13.859 -21.078 1 97.75 130 THR B CA 1
ATOM 2409 C C . THR B 1 130 ? -12.07 -13.508 -19.875 1 97.75 130 THR B C 1
ATOM 2411 O O . THR B 1 130 ? -11.906 -12.445 -19.266 1 97.75 130 THR B O 1
ATOM 2414 N N . SER B 1 131 ? -12.914 -14.422 -19.516 1 97.44 131 SER B N 1
ATOM 2415 C CA . SER B 1 131 ? -13.766 -14.148 -18.359 1 97.44 131 SER B CA 1
ATOM 2416 C C . SER B 1 131 ? -12.945 -14.078 -17.062 1 97.44 131 SER B C 1
ATOM 2418 O O . SER B 1 131 ? -13.25 -13.281 -16.172 1 97.44 131 SER B O 1
ATOM 2420 N N . LEU B 1 132 ? -11.984 -14.859 -17 1 97.25 132 LEU B N 1
ATOM 2421 C CA . LEU B 1 132 ? -11.094 -14.797 -15.844 1 97.25 132 LEU B CA 1
ATOM 2422 C C . LEU B 1 132 ? -10.367 -13.461 -15.789 1 97.25 132 LEU B C 1
ATOM 2424 O O . LEU B 1 132 ? -10.32 -12.812 -14.734 1 97.25 132 LEU B O 1
ATOM 2428 N N . ALA B 1 133 ? -9.867 -13.062 -16.906 1 97.44 133 ALA B N 1
ATOM 2429 C CA . ALA B 1 133 ? -9.117 -11.812 -16.984 1 97.44 133 ALA B CA 1
ATOM 2430 C C . ALA B 1 133 ? -10 -10.625 -16.594 1 97.44 133 ALA B C 1
ATOM 2432 O O . ALA B 1 133 ? -9.57 -9.75 -15.844 1 97.44 133 ALA B O 1
ATOM 2433 N N . VAL B 1 134 ? -11.156 -10.617 -17.078 1 97.81 134 VAL B N 1
ATOM 2434 C CA . VAL B 1 134 ? -12.086 -9.531 -16.797 1 97.81 134 VAL B CA 1
ATOM 2435 C C . VAL B 1 134 ? -12.445 -9.523 -15.32 1 97.81 134 VAL B C 1
ATOM 2437 O O . VAL B 1 134 ? -12.453 -8.469 -14.68 1 97.81 134 VAL B O 1
ATOM 2440 N N . LEU B 1 135 ? -12.75 -10.672 -14.82 1 97.75 135 LEU B N 1
ATOM 2441 C CA . LEU B 1 135 ? -13.086 -10.789 -13.406 1 97.75 135 LEU B CA 1
ATOM 2442 C C . LEU B 1 135 ? -11.922 -10.312 -12.531 1 97.75 135 LEU B C 1
ATOM 2444 O O . LEU B 1 135 ? -12.125 -9.562 -11.578 1 97.75 135 LEU B O 1
ATOM 2448 N N . ARG B 1 136 ? -10.766 -10.711 -12.922 1 96.94 136 ARG B N 1
ATOM 2449 C CA . ARG B 1 136 ? -9.57 -10.328 -12.172 1 96.94 136 ARG B CA 1
ATOM 2450 C C . ARG B 1 136 ? -9.367 -8.82 -12.195 1 96.94 136 ARG B C 1
ATOM 2452 O O . ARG B 1 136 ? -8.945 -8.227 -11.203 1 96.94 136 ARG B O 1
ATOM 2459 N N . PHE B 1 137 ? -9.641 -8.227 -13.273 1 97.94 137 PHE B N 1
ATOM 2460 C CA . PHE B 1 137 ? -9.547 -6.773 -13.383 1 97.94 137 PHE B CA 1
ATOM 2461 C C . PHE B 1 137 ? -10.406 -6.09 -12.328 1 97.94 137 PHE B C 1
ATOM 2463 O O . PHE B 1 137 ? -9.938 -5.195 -11.625 1 97.94 137 PHE B O 1
ATOM 2470 N N . PHE B 1 138 ? -11.57 -6.555 -12.156 1 98.06 138 PHE B N 1
ATOM 2471 C CA . PHE B 1 138 ? -12.492 -5.914 -11.219 1 98.06 138 PHE B CA 1
ATOM 2472 C C . PHE B 1 138 ? -12.156 -6.305 -9.789 1 98.06 138 PHE B C 1
ATOM 2474 O O . PHE B 1 138 ? -12.328 -5.504 -8.867 1 98.06 138 PHE B O 1
ATOM 2481 N N . ILE B 1 139 ? -11.688 -7.492 -9.547 1 96.94 139 ILE B N 1
ATOM 2482 C CA . ILE B 1 139 ? -11.219 -7.883 -8.219 1 96.94 139 ILE B CA 1
ATOM 2483 C C . ILE B 1 139 ? -10.039 -7.004 -7.816 1 96.94 139 ILE B C 1
ATOM 2485 O O . ILE B 1 139 ? -9.898 -6.637 -6.645 1 96.94 139 ILE B O 1
ATOM 2489 N N . GLY B 1 140 ? -9.273 -6.57 -8.781 1 96.25 140 GLY B N 1
ATOM 2490 C CA . GLY B 1 140 ? -8.117 -5.715 -8.562 1 96.25 140 GLY B CA 1
ATOM 2491 C C . GLY B 1 140 ? -8.484 -4.359 -7.98 1 96.25 140 GLY B C 1
ATOM 2492 O O . GLY B 1 140 ? -7.633 -3.676 -7.41 1 96.25 140 GLY B O 1
ATOM 2493 N N . PHE B 1 141 ? -9.727 -3.996 -8.117 1 97.19 141 PHE B N 1
ATOM 2494 C CA . PHE B 1 141 ? -10.172 -2.744 -7.512 1 97.19 141 PHE B CA 1
ATOM 2495 C C . PHE B 1 141 ? -9.945 -2.76 -6.004 1 97.19 141 PHE B C 1
ATOM 2497 O O . PHE B 1 141 ? -9.68 -1.716 -5.402 1 97.19 141 PHE B O 1
ATOM 2504 N N . GLY B 1 142 ? -10.039 -3.955 -5.449 1 95.25 142 GLY B N 1
ATOM 2505 C CA . GLY B 1 142 ? -9.789 -4.082 -4.02 1 95.25 142 GLY B CA 1
ATOM 2506 C C . GLY B 1 142 ? -8.398 -3.633 -3.613 1 95.25 142 GLY B C 1
ATOM 2507 O O . GLY B 1 142 ? -8.227 -3.014 -2.562 1 95.25 142 GLY B O 1
ATOM 2508 N N . GLY B 1 143 ? -7.453 -3.803 -4.457 1 93.25 143 GLY B N 1
ATOM 2509 C CA . GLY B 1 143 ? -6.074 -3.438 -4.168 1 93.25 143 GLY B CA 1
ATOM 2510 C C . GLY B 1 143 ? -5.863 -1.938 -4.074 1 93.25 143 GLY B C 1
ATOM 2511 O O . GLY B 1 143 ? -4.879 -1.479 -3.488 1 93.25 143 GLY B O 1
ATOM 2512 N N . SER B 1 144 ? -6.723 -1.177 -4.621 1 95.94 144 SER B N 1
ATOM 2513 C CA . SER B 1 144 ? -6.566 0.274 -4.633 1 95.94 144 SER B CA 1
ATOM 2514 C C . SER B 1 144 ? -6.824 0.869 -3.252 1 95.94 144 SER B C 1
ATOM 2516 O O . SER B 1 144 ? -6.438 2.008 -2.979 1 95.94 144 SER B O 1
ATOM 2518 N N . THR B 1 145 ? -7.406 0.126 -2.381 1 95.81 145 THR B N 1
ATOM 2519 C CA . THR B 1 145 ? -7.828 0.65 -1.085 1 95.81 145 THR B CA 1
ATOM 2520 C C . THR B 1 145 ? -6.625 0.849 -0.167 1 95.81 145 THR B C 1
ATOM 2522 O O . THR B 1 145 ? -6.727 1.52 0.862 1 95.81 145 THR B O 1
ATOM 2525 N N . PHE B 1 146 ? -5.543 0.289 -0.514 1 95.19 146 PHE B N 1
ATOM 2526 C CA . PHE B 1 146 ? -4.34 0.487 0.29 1 95.19 146 PHE B CA 1
ATOM 2527 C C . PHE B 1 146 ? -4.004 1.969 0.403 1 95.19 146 PHE B C 1
ATOM 2529 O O . PHE B 1 146 ? -3.713 2.463 1.494 1 95.19 146 PHE B O 1
ATOM 2536 N N . VAL B 1 147 ? -4.078 2.635 -0.694 1 95.31 147 VAL B N 1
ATOM 2537 C CA . VAL B 1 147 ? -3.773 4.062 -0.724 1 95.31 147 VAL B CA 1
ATOM 2538 C C . VAL B 1 147 ? -4.77 4.824 0.148 1 95.31 147 VAL B C 1
ATOM 2540 O O . VAL B 1 147 ? -4.387 5.738 0.881 1 95.31 147 VAL B O 1
ATOM 2543 N N . MET B 1 148 ? -5.977 4.391 0.106 1 97.25 148 MET B N 1
ATOM 2544 C CA . MET B 1 148 ? -7.02 5.055 0.88 1 97.25 148 MET B CA 1
ATOM 2545 C C . MET B 1 148 ? -6.836 4.805 2.373 1 97.25 148 MET B C 1
ATOM 2547 O O . MET B 1 148 ? -7.059 5.699 3.189 1 97.25 148 MET B O 1
ATOM 2551 N N . CYS B 1 149 ? -6.434 3.613 2.664 1 97.56 149 CYS B N 1
ATOM 2552 C CA . CYS B 1 149 ? -6.141 3.256 4.047 1 97.56 149 CYS B CA 1
ATOM 2553 C C . CYS B 1 149 ? -5.016 4.117 4.609 1 97.56 149 CYS B C 1
ATOM 2555 O O . CYS B 1 149 ? -5.137 4.668 5.703 1 97.56 149 CYS B O 1
ATOM 2557 N N . GLN B 1 150 ? -3.984 4.266 3.844 1 96.88 150 GLN B N 1
ATOM 2558 C CA . GLN B 1 150 ? -2.834 5.062 4.266 1 96.88 150 GLN B CA 1
ATOM 2559 C C . GLN B 1 150 ? -3.191 6.543 4.352 1 96.88 150 GLN B C 1
ATOM 2561 O O . GLN B 1 150 ? -2.766 7.238 5.277 1 96.88 150 GLN B O 1
ATOM 2566 N N . TYR B 1 151 ? -3.973 7.004 3.395 1 97 151 TYR B N 1
ATOM 2567 C CA . TYR B 1 151 ? -4.469 8.375 3.393 1 97 151 TYR B CA 1
ATOM 2568 C C . TYR B 1 151 ? -5.277 8.664 4.652 1 97 151 TYR B C 1
ATOM 2570 O O . TYR B 1 151 ? -5.027 9.656 5.34 1 97 151 TYR B O 1
ATOM 2578 N N . TRP B 1 152 ? -6.238 7.809 4.93 1 97.06 152 TRP B N 1
ATOM 2579 C CA . TRP B 1 152 ? -7.133 7.977 6.07 1 97.06 152 TRP B CA 1
ATOM 2580 C C . TRP B 1 152 ? -6.344 8.039 7.375 1 97.06 152 TRP B C 1
ATOM 2582 O O . TRP B 1 152 ? -6.551 8.938 8.188 1 97.06 152 TRP B O 1
ATOM 2592 N N . THR B 1 153 ? -5.391 7.141 7.52 1 97.62 153 THR B N 1
ATOM 2593 C CA . THR B 1 153 ? -4.57 7.066 8.719 1 97.62 153 THR B CA 1
ATOM 2594 C C . THR B 1 153 ? -3.678 8.297 8.844 1 97.62 153 THR B C 1
ATOM 2596 O O . THR B 1 153 ? -3.57 8.883 9.922 1 97.62 153 THR B O 1
ATOM 2599 N N . SER B 1 154 ? -3.137 8.758 7.77 1 96.62 154 SER B N 1
ATOM 2600 C CA . SER B 1 154 ? -2.229 9.898 7.785 1 96.62 154 SER B CA 1
ATOM 2601 C C . SER B 1 154 ? -2.963 11.188 8.141 1 96.62 154 SER B C 1
ATOM 2603 O O . SER B 1 154 ? -2.369 12.117 8.703 1 96.62 154 SER B O 1
ATOM 2605 N N . ARG B 1 155 ? -4.23 11.195 7.891 1 94.81 155 ARG B N 1
ATOM 2606 C CA . ARG B 1 155 ? -5.035 12.367 8.219 1 94.81 155 ARG B CA 1
ATOM 2607 C C . ARG B 1 155 ? -5.348 12.414 9.711 1 94.81 155 ARG B C 1
ATOM 2609 O O . ARG B 1 155 ? -5.766 13.453 10.234 1 94.81 155 ARG B O 1
ATOM 2616 N N . MET B 1 156 ? -5.133 11.328 10.414 1 96.94 156 MET B N 1
ATOM 2617 C CA . MET B 1 156 ? -5.602 11.227 11.797 1 96.94 156 MET B CA 1
ATOM 2618 C C . MET B 1 156 ? -4.441 11.367 12.773 1 96.94 156 MET B C 1
ATOM 2620 O O . MET B 1 156 ? -4.652 11.633 13.961 1 96.94 156 MET B O 1
ATOM 2624 N N . PHE B 1 157 ? -3.191 11.227 12.32 1 97.5 157 PHE B N 1
ATOM 2625 C CA . PHE B 1 157 ? -2.061 11.172 13.234 1 97.5 157 PHE B CA 1
ATOM 2626 C C . PHE B 1 157 ? -0.986 12.172 12.836 1 97.5 157 PHE B C 1
ATOM 2628 O O . PHE B 1 157 ? -0.819 12.477 11.656 1 97.5 157 PHE B O 1
ATOM 2635 N N . THR B 1 158 ? -0.253 12.648 13.859 1 96.25 158 THR B N 1
ATOM 2636 C CA . THR B 1 158 ? 0.77 13.664 13.641 1 96.25 158 THR B CA 1
ATOM 2637 C C . THR B 1 158 ? 1.988 13.062 12.945 1 96.25 158 THR B C 1
ATOM 2639 O O . THR B 1 158 ? 2.146 11.844 12.898 1 96.25 158 THR B O 1
ATOM 2642 N N . LYS B 1 159 ? 2.748 13.891 12.359 1 93.56 159 LYS B N 1
ATOM 2643 C CA . LYS B 1 159 ? 3.92 13.484 11.594 1 93.56 159 LYS B CA 1
ATOM 2644 C C . LYS B 1 159 ? 4.898 12.695 12.453 1 93.56 159 LYS B C 1
ATOM 2646 O O . LYS B 1 159 ? 5.715 11.93 11.938 1 93.56 159 LYS B O 1
ATOM 2651 N N . GLU B 1 160 ? 4.824 12.812 13.781 1 94.94 160 GLU B N 1
ATOM 2652 C CA . GLU B 1 160 ? 5.754 12.156 14.695 1 94.94 160 GLU B CA 1
ATOM 2653 C C . GLU B 1 160 ? 5.398 10.688 14.898 1 94.94 160 GLU B C 1
ATOM 2655 O O . GLU B 1 160 ? 6.25 9.883 15.281 1 94.94 160 GLU B O 1
ATOM 2660 N N . VAL B 1 161 ? 4.121 10.32 14.633 1 97 161 VAL B N 1
ATOM 2661 C CA . VAL B 1 161 ? 3.721 8.953 14.953 1 97 161 VAL B CA 1
ATOM 2662 C C . VAL B 1 161 ? 3.039 8.312 13.75 1 97 161 VAL B C 1
ATOM 2664 O O . VAL B 1 161 ? 2.666 7.141 13.789 1 97 161 VAL B O 1
ATOM 2667 N N . VAL B 1 162 ? 2.885 9.023 12.688 1 97.19 162 VAL B N 1
ATOM 2668 C CA . VAL B 1 162 ? 2.078 8.586 11.555 1 97.19 162 VAL B CA 1
ATOM 2669 C C . VAL B 1 162 ? 2.758 7.402 10.867 1 97.19 162 VAL B C 1
ATOM 2671 O O . VAL B 1 162 ? 2.086 6.535 10.297 1 97.19 162 VAL B O 1
ATOM 2674 N N . GLY B 1 163 ? 4.062 7.352 10.867 1 96.5 163 GLY B N 1
ATOM 2675 C CA . GLY B 1 163 ? 4.754 6.176 10.352 1 96.5 163 GLY B CA 1
ATOM 2676 C C . GLY B 1 163 ? 4.355 4.895 11.062 1 96.5 163 GLY B C 1
ATOM 2677 O O . GLY B 1 163 ? 4.043 3.895 10.414 1 96.5 163 GLY B O 1
ATOM 2678 N N . THR B 1 164 ? 4.375 4.969 12.312 1 97.56 164 THR B N 1
ATOM 2679 C CA . THR B 1 164 ? 3.984 3.826 13.133 1 97.56 164 THR B CA 1
ATOM 2680 C C . THR B 1 164 ? 2.518 3.471 12.898 1 97.56 164 THR B C 1
ATOM 2682 O O . THR B 1 164 ? 2.178 2.299 12.727 1 97.56 164 THR B O 1
ATOM 2685 N N . ALA B 1 165 ? 1.659 4.484 12.922 1 98.12 165 ALA B N 1
ATOM 2686 C CA . ALA B 1 165 ? 0.235 4.254 12.695 1 98.12 165 ALA B CA 1
ATOM 2687 C C . ALA B 1 165 ? -0.002 3.588 11.344 1 98.12 165 ALA B C 1
ATOM 2689 O O . ALA B 1 165 ? -0.743 2.605 11.25 1 98.12 165 ALA B O 1
ATOM 2690 N N . ASN B 1 166 ? 0.637 4.047 10.336 1 97.62 166 ASN B N 1
ATOM 2691 C CA . ASN B 1 166 ? 0.487 3.504 8.984 1 97.62 166 ASN B CA 1
ATOM 2692 C C . ASN B 1 166 ? 1.061 2.094 8.883 1 97.62 166 ASN B C 1
ATOM 2694 O O . ASN B 1 166 ? 0.533 1.258 8.148 1 97.62 166 ASN B O 1
ATOM 2698 N N . ALA B 1 167 ? 2.125 1.884 9.578 1 97.12 167 ALA B N 1
ATOM 2699 C CA . ALA B 1 167 ? 2.695 0.539 9.586 1 97.12 167 ALA B CA 1
ATOM 2700 C C . ALA B 1 167 ? 1.732 -0.459 10.227 1 97.12 167 ALA B C 1
ATOM 2702 O O . ALA B 1 167 ? 1.58 -1.581 9.742 1 97.12 167 ALA B O 1
ATOM 2703 N N . LEU B 1 168 ? 1.125 -0.07 11.234 1 97.06 168 LEU B N 1
ATOM 2704 C CA . LEU B 1 168 ? 0.183 -0.939 11.93 1 97.06 168 LEU B CA 1
ATOM 2705 C C . LEU B 1 168 ? -1.028 -1.241 11.055 1 97.06 168 LEU B C 1
ATOM 2707 O O . LEU B 1 168 ? -1.388 -2.406 10.867 1 97.06 168 LEU B O 1
ATOM 2711 N N . VAL B 1 169 ? -1.593 -0.202 10.484 1 97.56 169 VAL B N 1
ATOM 2712 C CA . VAL B 1 169 ? -2.793 -0.436 9.688 1 97.56 169 VAL B CA 1
ATOM 2713 C C . VAL B 1 169 ? -2.428 -1.194 8.414 1 97.56 169 VAL B C 1
ATOM 2715 O O . VAL B 1 169 ? -3.18 -2.064 7.969 1 97.56 169 VAL B O 1
ATOM 2718 N N . GLY B 1 170 ? -1.29 -0.819 7.867 1 96.19 170 GLY B N 1
ATOM 2719 C CA . GLY B 1 170 ? -0.821 -1.556 6.703 1 96.19 170 GLY B CA 1
ATOM 2720 C C . GLY B 1 170 ? -0.541 -3.018 6.996 1 96.19 170 GLY B C 1
ATOM 2721 O O . GLY B 1 170 ? -0.898 -3.895 6.207 1 96.19 170 GLY B O 1
ATOM 2722 N N . GLY B 1 171 ? 0.129 -3.256 8.086 1 95.62 171 GLY B N 1
ATOM 2723 C CA . GLY B 1 171 ? 0.436 -4.621 8.484 1 95.62 171 GLY B CA 1
ATOM 2724 C C . GLY B 1 171 ? -0.801 -5.453 8.766 1 95.62 171 GLY B C 1
ATOM 2725 O O . GLY B 1 171 ? -0.955 -6.551 8.227 1 95.62 171 GLY B O 1
ATOM 2726 N N . TRP B 1 172 ? -1.684 -4.965 9.539 1 95.75 172 TRP B N 1
ATOM 2727 C CA . TRP B 1 172 ? -2.914 -5.676 9.875 1 95.75 172 TRP B CA 1
ATOM 2728 C C . TRP B 1 172 ? -3.797 -5.848 8.641 1 95.75 172 TRP B C 1
ATOM 2730 O O . TRP B 1 172 ? -4.445 -6.883 8.477 1 95.75 172 TRP B O 1
ATOM 2740 N N . GLY B 1 173 ? -3.828 -4.859 7.844 1 94.94 173 GLY B N 1
ATOM 2741 C CA . GLY B 1 173 ? -4.555 -4.988 6.59 1 94.94 173 GLY B CA 1
ATOM 2742 C C . GLY B 1 173 ? -4.008 -6.086 5.695 1 94.94 173 GLY B C 1
ATOM 2743 O O . GLY B 1 173 ? -4.773 -6.867 5.125 1 94.94 173 GLY B O 1
ATOM 2744 N N . ASN B 1 174 ? -2.719 -6.145 5.637 1 93.69 174 ASN B N 1
ATOM 2745 C CA . ASN B 1 174 ? -2.062 -7.129 4.781 1 93.69 174 ASN B CA 1
ATOM 2746 C C . ASN B 1 174 ? -2.307 -8.547 5.273 1 93.69 174 ASN B C 1
ATOM 2748 O O . ASN B 1 174 ? -2.145 -9.508 4.52 1 93.69 174 ASN B O 1
ATOM 2752 N N . LEU B 1 175 ? -2.65 -8.703 6.496 1 92.25 175 LEU B N 1
ATOM 2753 C CA . LEU B 1 175 ? -2.99 -10.023 7.012 1 92.25 175 LEU B CA 1
ATOM 2754 C C . LEU B 1 175 ? -4.145 -10.633 6.227 1 92.25 175 LEU B C 1
ATOM 2756 O O . LEU B 1 175 ? -4.254 -11.859 6.129 1 92.25 175 LEU B O 1
ATOM 2760 N N . GLY B 1 176 ? -4.945 -9.836 5.695 1 89.69 176 GLY B N 1
ATOM 2761 C CA . GLY B 1 176 ? -6.047 -10.32 4.879 1 89.69 176 GLY B CA 1
ATOM 2762 C C . GLY B 1 176 ? -5.59 -11.164 3.705 1 89.69 176 GLY B C 1
ATOM 2763 O O . GLY B 1 176 ? -6.312 -12.062 3.258 1 89.69 176 GLY B O 1
ATOM 2764 N N . GLY B 1 177 ? -4.449 -10.852 3.174 1 85.62 177 GLY B N 1
ATOM 2765 C CA . GLY B 1 177 ? -3.898 -11.617 2.064 1 85.62 177 GLY B CA 1
ATOM 2766 C C . GLY B 1 177 ? -3.398 -12.984 2.475 1 85.62 177 GLY B C 1
ATOM 2767 O O . GLY B 1 177 ? -3.312 -13.898 1.646 1 85.62 177 GLY B O 1
ATOM 2768 N N . GLY B 1 178 ? -3.01 -13.148 3.719 1 79.31 178 GLY B N 1
ATOM 2769 C CA . GLY B 1 178 ? -2.521 -14.43 4.219 1 79.31 178 GLY B CA 1
ATOM 2770 C C . GLY B 1 178 ? -3.625 -15.32 4.758 1 79.31 178 GLY B C 1
ATOM 2771 O O . GLY B 1 178 ? -3.434 -16.531 4.91 1 79.31 178 GLY B O 1
ATOM 2772 N N . VAL B 1 179 ? -4.703 -14.766 5.055 1 79.25 179 VAL B N 1
ATOM 2773 C CA . VAL B 1 179 ? -5.828 -15.516 5.598 1 79.25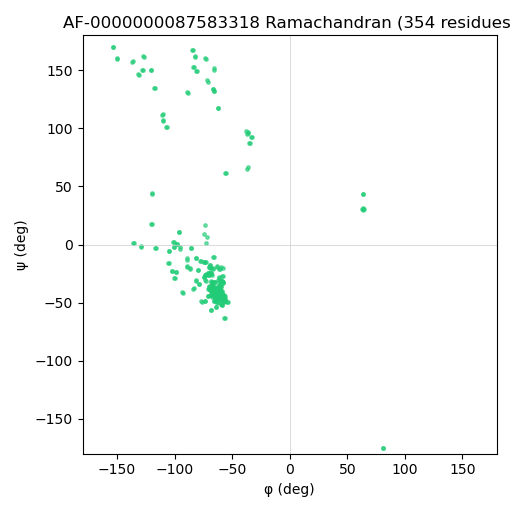 179 VAL B CA 1
ATOM 2774 C C . VAL B 1 179 ? -6.66 -16.094 4.453 1 79.25 179 VAL B C 1
ATOM 2776 O O . VAL B 1 179 ? -6.848 -15.445 3.424 1 79.25 179 VAL B O 1
#

Secondary structure (DSSP, 8-state):
----------S-S--SS-EEGGGTTEESS--TT---TTHHHHHHHHHHHHHHHHHHHHTTHHHHHHHHHHHT--HHHHHHHHHHHHHHHHHHHHHHHHHHHHH-SHHHHHHHHHHHHHHHHGGGG--SHHHHHHHHHHHGGGGGHHHHHHHHHHTTB-TTTHHHHHHHHHHHHHHHHH-/----------S-S--SS-EEGGGTTEESS--TT---TTHHHHHHHHHHHHHHHHHHHHTTHHHHHHHHHHHT--HHHHHHHHHHHHHHHHHHHHHHHHHHHHH-SHHHHHHHHHHHHHHHHGGGG--SHHHHHHHHHHHGGGGGHHHHHHHHHHTTB-TTTHHHHHHHHHHHHHHHHH-

Nearest PDB structures (foldseek):
  8hpk-assembly1_A  TM=8.369E-01  e=6.498E-02  Oxalobacter formigenes
  8tth-assembly1_A  TM=6.945E-01  e=1.461E-01  Staphylococcus aureus
  8ucm-assembly1_A  TM=7.120E-01  e=1.267E-01  Homo sapiens
  8tgi-assembly1_B  TM=6.686E-01  e=7.149E-02  Homo sapiens
  8vzo-assembly1_A  TM=8.220E-01  e=8.527E-01  Mus musculus

InterPro domains:
  IPR011701 Major facilitator superfamily [PF07690] (47-178)
  IPR036259 MFS transporter superfamily [G3DSA:1.20.1250.20] (33-179)
  IPR036259 MFS transporter superfamily [SSF103473] (25-178)
  IPR044772 Nitrate transporter [PTHR23515] (7-179)

Sequence (358 aa):
MVESGAAEIKKYQTYSINVDPNQDDKATEVRLLNFKRPHMRAFHCSWFCFFTAFFIWFAIAPLLAEIKITLGLTKKEIWTSNICSVAGTIFLRFVNGPLCDKYGARIPMSIILVFASIPCACTGLVNSATSLAVLRFFIGFGGSTFVMCQYWTSRMFTKEVVGTANALVGGWGNLGGGVMVESGAAEIKKYQTYSINVDPNQDDKATEVRLLNFKRPHMRAFHCSWFCFFTAFFIWFAIAPLLAEIKITLGLTKKEIWTSNICSVAGTIFLRFVNGPLCDKYGARIPMSIILVFASIPCACTGLVNSATSLAVLRFFIGFGGSTFVMCQYWTSRMFTKEVVGTANALVGGWGNLGGGV

Organism: Thalassiosira oceanica (NCBI:txid159749)

Solvent-accessible surface area (backbone atoms only — not comparable to full-atom values): 18167 Å² total; per-residue (Å²): 135,88,73,78,72,74,74,76,82,66,92,64,92,74,66,91,58,64,54,35,77,83,58,81,53,10,24,66,67,85,55,88,87,46,67,50,69,63,47,37,34,49,44,54,49,30,20,50,53,29,15,52,21,29,26,52,49,41,59,52,60,79,47,47,64,56,50,30,65,76,68,66,53,52,71,65,50,54,50,48,21,52,41,28,16,52,49,23,14,33,56,42,15,61,55,46,8,54,44,30,36,72,68,38,40,67,62,59,50,52,52,44,46,59,58,20,48,51,44,50,71,45,56,86,68,52,83,45,65,66,50,39,23,55,40,28,20,47,20,13,40,20,59,25,38,54,54,42,31,46,48,50,40,49,68,30,27,29,80,70,39,24,30,37,54,34,15,50,32,50,28,56,7,51,45,19,49,66,99,134,85,74,75,73,73,74,75,80,65,92,65,91,74,65,90,60,64,54,36,76,82,56,79,53,10,25,67,66,85,57,87,87,46,66,50,68,63,47,37,34,49,43,55,50,32,19,51,53,30,15,52,20,30,26,54,49,40,59,53,62,79,45,47,65,58,50,29,64,75,68,66,52,52,72,66,49,55,50,47,22,52,42,28,17,51,48,24,15,33,56,42,16,60,54,46,8,54,43,31,35,72,68,38,40,68,61,60,49,52,52,44,47,58,56,19,47,52,45,50,71,46,55,85,68,52,82,45,65,66,49,39,22,54,41,28,20,48,20,12,40,19,58,27,37,54,54,42,30,46,48,48,40,50,68,31,27,30,80,71,39,26,30,36,54,35,15,50,32,50,27,56,7,51,46,19,48,65,98

pLDDT: mean 91.09, std 13.04, range [26.83, 98.12]

Foldseek 3Di:
DPPCPPPPPDPDDDDPAQFDVVQVRAGADADQVDCDDDQNVLLVVLLVLLLLLLLLLQVCVVVLVVVCVVQVHDPVLSVLLVVLLQVLLVVLLVVVPVVCVVPNLVVVSVVLSVQLVVLSVCCVVDRDSVSSSVSSNSSSSSNNSLVRSLVSNCSRHDPNCSVVSNCVSNVSSNVSNVD/DPPCVPPPPDPDPDDPAQFDVVQVRAGADADQVDCDDDQNVLLVVLLVLLLLLLLLLQVCVVVLVVVCVVQVHDPVLSVLLVVLLQVLLVVLLVVVVVVCVVPNLPVVSVVLSVQLVVLSVCCVVDRDSVSSSVSSNSSSSSNNSLVRSLVSNCSRHDPNCSVVSNCVSNVSSNVSNVD

Radius of gyration: 21.31 Å; Cα contacts (8 Å, |Δi|>4): 611; chains: 2; bounding box: 39×76×52 Å